Protein AF-A0A7S0THX6-F1 (afdb_monomer)

Organism: NCBI:txid267567

Mean predicted aligned error: 21.68 Å

Solvent-accessible surface area (backbone atoms only — not comparable to full-atom values): 19221 Å² total; per-residue (Å²): 138,88,92,79,88,89,87,82,87,90,81,83,81,72,80,84,66,78,59,69,68,58,54,53,54,48,43,72,76,39,62,69,57,58,69,49,54,50,99,58,39,38,27,53,64,49,47,36,58,75,67,66,50,59,68,66,61,53,48,55,52,40,71,76,41,31,44,58,46,72,49,49,27,77,83,70,43,26,44,68,56,47,48,48,52,66,61,64,71,47,95,52,89,47,64,66,58,51,52,49,49,54,52,50,53,51,51,50,50,56,30,58,68,34,68,68,26,54,52,50,52,50,50,52,52,48,51,53,51,48,56,51,51,51,54,50,50,54,50,51,53,53,51,50,51,54,48,48,61,48,49,52,54,50,49,56,50,49,53,54,50,51,52,51,50,52,52,51,50,49,63,58,62,73,72,71,87,74,88,84,80,89,83,86,88,83,93,73,88,75,87,76,91,82,88,82,83,81,82,78,77,80,78,77,89,74,81,80,74,92,71,78,84,87,69,55,56,87,36,53,42,83,45,76,39,83,91,72,75,42,65,33,38,34,28,73,84,79,67,47,73,40,78,64,88,57,73,74,74,61,80,82,78,83,81,86,81,84,79,84,85,81,91,82,93,80,88,90,81,90,83,83,89,83,90,79,89,80,90,80,84,83,86,86,87,82,89,82,85,84,81,88,131

Nearest PDB structures (foldseek):
  3g6b-assembly1_B  TM=3.783E-01  e=9.822E+00  Thermotoga maritima

InterPro domains:
  IPR001202 WW domain [PS50020] (214-248)
  IPR001202 WW domain [SM00456] (215-248)
  IPR001202 WW domain [cd00201] (218-246)
  IPR036020 WW domain superfamily [SSF51045] (212-246)

Radius of gyration: 39.4 Å; Cα contacts (8 Å, |Δi|>4): 169; chains: 1; bounding box: 88×82×115 Å

Secondary structure (DSSP, 8-state):
---------S------PPPHHHHHHHHHH-GGGGG---TT---HHHHHHHTT--HHHHHHHHHH-GGGGG---TTS--HHHHHHHHHHSS----HHHHHHHHHHHHHHHHHHT-HHHHHHHHHHHHHHHHHHHHHHHHHHHHHHHHHHHHHHHHHHHHHHHHHHHHHHHHHHHTT--S------------------S--PPPPP---PPP--GGGSGGGEEEEEETTTTEEEEEETTT--EESS--GGGTTTS----------------------------------------

Sequence (293 aa):
PDDEKDELDHKENVQRSPPRTLLVALLKAYPQATQCTDDQNLIPLNSAIRGNASLSVVQELLEVDPASVNCKDSRGRNAHLLAKKVFGKRSSDSYASKMKYERLKALLHLAGTHPDAKLKEEQQQYETRLNKLENENLLLRRDNALLRTRCERNEDLLEKLVHKLQEYQQKLGGNSSTGVESNDGGMVEVVEDFSRMDSIPPPPPATLPAIDNDDIAENWKVAFDANKCKDYYFNKKTRVVTWVKPKCLEENEEESVDTEDNGGDKDVGDEEEKTENKVLGGRGAYAKRIERH

pLDDT: mean 71.17, std 21.67, range [30.58, 97.94]

Foldseek 3Di:
DDPDDDPDDPPPPPPPDPDVVVLLVVCVVPVCQQCDADPQRDGVLLVCLQSVHDVVSNLSSLVSPLLQQCRATNVGDGSLNSLCVNLVVDPPPPPVSVVSSVVSNVSNVVSCPDPVNVVVVVVVVVVVVVVVVVVVVVVVVVVVVVVVVVVVVVVVVVVVVVVVVVVVVCVVVVPPDDDDDDDDDDDDDDDDDDPDDDDPDDPDDDDDDDDDDDPFLVQKDWDADPVVRAIWIAGNPVRDIGRDPDPSVVPPPDDPDDDDDDDDDDDDDDDDDDDDDDDDDDDDDDDDDDDDD

Structure (mmCIF, N/CA/C/O backbone):
data_AF-A0A7S0THX6-F1
#
_entry.id   AF-A0A7S0THX6-F1
#
loop_
_atom_site.group_PDB
_atom_site.id
_atom_site.type_symbol
_atom_site.label_atom_id
_atom_site.label_alt_id
_atom_site.label_comp_id
_atom_site.label_asym_id
_atom_site.label_entity_id
_atom_site.label_seq_id
_atom_site.pdbx_PDB_ins_code
_atom_site.Cartn_x
_atom_site.Cartn_y
_atom_site.Cartn_z
_atom_site.occupancy
_atom_site.B_iso_or_equiv
_atom_site.auth_seq_id
_atom_site.auth_comp_id
_atom_site.auth_asym_id
_atom_site.auth_atom_id
_atom_site.pdbx_PDB_model_num
ATOM 1 N N . PRO A 1 1 ? 29.245 -49.872 -40.084 1.00 52.38 1 PRO A N 1
ATOM 2 C CA . PRO A 1 1 ? 27.873 -49.590 -39.614 1.00 52.38 1 PRO A CA 1
ATOM 3 C C . PRO A 1 1 ? 27.965 -48.894 -38.264 1.00 52.38 1 PRO A C 1
ATOM 5 O O . PRO A 1 1 ? 28.695 -49.380 -37.408 1.00 52.38 1 PRO A O 1
ATOM 8 N N . ASP A 1 2 ? 27.259 -47.774 -38.149 1.00 46.78 2 ASP A N 1
ATOM 9 C CA . ASP A 1 2 ? 27.029 -47.014 -36.915 1.00 46.78 2 ASP A CA 1
ATOM 10 C C . ASP A 1 2 ? 28.095 -45.974 -36.538 1.00 46.78 2 ASP A C 1
ATOM 12 O O . ASP A 1 2 ? 28.635 -46.001 -35.443 1.00 46.78 2 ASP A O 1
ATOM 16 N N . ASP A 1 3 ? 28.314 -45.010 -37.438 1.00 50.38 3 ASP A N 1
ATOM 17 C CA . ASP A 1 3 ? 28.805 -43.666 -37.091 1.00 50.38 3 ASP A CA 1
ATOM 18 C C . ASP A 1 3 ? 27.899 -42.625 -37.779 1.00 50.38 3 ASP A C 1
ATOM 20 O O . ASP A 1 3 ? 28.285 -41.920 -38.708 1.00 50.38 3 ASP A O 1
ATOM 24 N N . GLU A 1 4 ? 26.635 -42.580 -37.362 1.00 62.31 4 GLU A N 1
ATOM 25 C CA . GLU A 1 4 ? 25.714 -41.476 -37.635 1.00 62.31 4 GLU A CA 1
ATOM 26 C C . GLU A 1 4 ? 24.919 -41.185 -36.361 1.00 62.31 4 GLU A C 1
ATOM 28 O O . GLU A 1 4 ? 24.351 -42.105 -35.770 1.00 62.31 4 GLU A O 1
ATOM 33 N N . LYS A 1 5 ? 24.809 -39.887 -36.046 1.00 50.94 5 LYS A N 1
ATOM 34 C CA . LYS A 1 5 ? 24.096 -39.230 -34.932 1.00 50.94 5 LYS A CA 1
ATOM 35 C C . LYS A 1 5 ? 24.992 -38.874 -33.754 1.00 50.94 5 LYS A C 1
ATOM 37 O O . LYS A 1 5 ? 25.146 -39.663 -32.841 1.00 50.94 5 LYS A O 1
ATOM 42 N N . ASP A 1 6 ? 25.520 -37.653 -33.796 1.00 50.19 6 ASP A N 1
ATOM 43 C CA . ASP A 1 6 ? 25.489 -36.717 -32.659 1.00 50.19 6 ASP A CA 1
ATOM 44 C C . ASP A 1 6 ? 25.916 -35.314 -33.130 1.00 50.19 6 ASP A C 1
ATOM 46 O O . ASP A 1 6 ? 26.825 -34.680 -32.601 1.00 50.19 6 ASP A O 1
ATOM 50 N N . GLU A 1 7 ? 25.251 -34.814 -34.178 1.00 52.56 7 GLU A N 1
ATOM 51 C CA . GLU A 1 7 ? 25.468 -33.458 -34.698 1.00 52.56 7 GLU A CA 1
ATOM 52 C C . GLU A 1 7 ? 24.145 -32.679 -34.783 1.00 52.56 7 GLU A C 1
ATOM 54 O O . GLU A 1 7 ? 23.807 -32.093 -35.805 1.00 52.56 7 GLU A O 1
ATOM 59 N N . LEU A 1 8 ? 23.358 -32.682 -33.704 1.00 50.81 8 LEU A N 1
ATOM 60 C CA . LEU A 1 8 ? 22.173 -31.832 -33.550 1.00 50.81 8 LEU A CA 1
ATOM 61 C C . LEU A 1 8 ? 22.077 -31.322 -32.100 1.00 50.81 8 LEU A C 1
ATOM 63 O O . LEU A 1 8 ? 22.417 -32.032 -31.163 1.00 50.81 8 LEU A O 1
ATOM 67 N N . ASP A 1 9 ? 21.596 -30.083 -31.960 1.00 46.47 9 ASP A N 1
ATOM 68 C CA . ASP A 1 9 ? 21.153 -29.413 -30.719 1.00 46.47 9 ASP A CA 1
ATOM 69 C C . ASP A 1 9 ? 22.094 -28.453 -29.970 1.00 46.47 9 ASP A C 1
ATOM 71 O O . ASP A 1 9 ? 22.022 -28.295 -28.751 1.00 46.47 9 ASP A O 1
ATOM 75 N N . HIS A 1 10 ? 22.874 -27.644 -30.697 1.00 44.91 10 HIS A N 1
ATOM 76 C CA . HIS A 1 10 ? 23.477 -26.417 -30.132 1.00 44.91 10 HIS A CA 1
ATOM 77 C C . HIS A 1 10 ? 23.003 -25.094 -30.761 1.00 44.91 10 HIS A C 1
ATOM 79 O O . HIS A 1 10 ? 23.652 -24.060 -30.602 1.00 44.91 10 HIS A O 1
ATOM 85 N N . LYS A 1 11 ? 21.842 -25.065 -31.432 1.00 46.72 11 LYS A N 1
ATOM 86 C CA . LYS A 1 11 ? 21.281 -23.818 -31.994 1.00 46.72 11 LYS A CA 1
ATOM 87 C C . LYS A 1 11 ? 19.786 -23.629 -31.732 1.00 46.72 11 LYS A C 1
ATOM 89 O O . LYS A 1 11 ? 19.029 -23.346 -32.647 1.00 46.72 11 LYS A O 1
ATOM 94 N N . GLU A 1 12 ? 19.374 -23.657 -30.470 1.00 44.50 12 GLU A N 1
ATOM 95 C CA . GLU A 1 12 ? 18.098 -23.048 -30.069 1.00 44.50 12 GLU A CA 1
ATOM 96 C C . GLU A 1 12 ? 18.254 -22.212 -28.792 1.00 44.50 12 GLU A C 1
ATOM 98 O O . GLU A 1 12 ? 17.675 -22.459 -27.743 1.00 44.50 12 GLU A O 1
ATOM 103 N N . ASN A 1 13 ? 19.060 -21.156 -28.888 1.00 41.62 13 ASN A N 1
ATOM 104 C CA . ASN A 1 13 ? 18.929 -20.009 -27.991 1.00 41.62 13 ASN A CA 1
ATOM 105 C C . ASN A 1 13 ? 18.540 -18.786 -28.825 1.00 41.62 13 ASN A C 1
ATOM 107 O O . ASN A 1 13 ? 19.236 -17.774 -28.880 1.00 41.62 13 ASN A O 1
ATOM 111 N N . VAL A 1 14 ? 17.439 -18.935 -29.568 1.00 48.34 14 VAL A N 1
ATOM 112 C CA . VAL A 1 14 ? 16.765 -17.818 -30.224 1.00 48.34 14 VAL A CA 1
ATOM 113 C C . VAL A 1 14 ? 16.197 -16.961 -29.106 1.00 48.34 14 VAL A C 1
ATOM 115 O O . VAL A 1 14 ? 15.343 -17.403 -28.344 1.00 48.34 14 VAL A O 1
ATOM 118 N N . GLN A 1 15 ? 16.711 -15.745 -28.984 1.00 51.34 15 GLN A N 1
ATOM 119 C CA . GLN A 1 15 ? 16.248 -14.713 -28.069 1.00 51.34 15 GLN A CA 1
ATOM 120 C C . GLN A 1 15 ? 14.722 -14.526 -28.226 1.00 51.34 15 GLN A C 1
ATOM 122 O O . GLN A 1 15 ? 14.262 -13.784 -29.090 1.00 51.34 15 GLN A O 1
ATOM 127 N N . ARG A 1 16 ? 13.917 -15.230 -27.416 1.00 50.78 16 ARG A N 1
ATOM 128 C CA . ARG A 1 16 ? 12.441 -15.197 -27.436 1.00 50.78 16 ARG A CA 1
ATOM 129 C C . ARG A 1 16 ? 11.909 -13.906 -26.806 1.00 50.78 16 ARG A C 1
ATOM 131 O O . ARG A 1 16 ? 11.155 -13.938 -25.840 1.00 50.78 16 ARG A O 1
ATOM 138 N N . SER A 1 17 ? 12.326 -12.746 -27.306 1.00 55.34 17 SER A N 1
ATOM 139 C CA . SER A 1 17 ? 11.613 -11.508 -27.000 1.00 55.34 17 SER A CA 1
ATOM 140 C C . SER A 1 17 ? 10.363 -11.459 -27.878 1.00 55.34 17 SER A C 1
ATOM 142 O O . SER A 1 17 ? 10.518 -11.525 -29.102 1.00 55.34 17 SER A O 1
ATOM 144 N N . PRO A 1 18 ? 9.146 -11.340 -27.314 1.00 61.12 18 PRO A N 1
ATOM 145 C CA . PRO A 1 18 ? 7.964 -11.115 -28.132 1.00 61.12 18 PRO A CA 1
ATOM 146 C C . PRO A 1 18 ? 8.183 -9.863 -28.994 1.00 61.12 18 PRO A C 1
ATOM 148 O O . PRO A 1 18 ? 8.847 -8.917 -28.547 1.00 61.12 18 PRO A O 1
ATOM 151 N N . PRO A 1 19 ? 7.664 -9.837 -30.233 1.00 74.88 19 PRO A N 1
ATOM 152 C CA . PRO A 1 19 ? 7.809 -8.672 -31.088 1.00 74.88 19 PRO A CA 1
ATOM 153 C C . PRO A 1 19 ? 7.239 -7.450 -30.360 1.00 74.88 19 PRO A C 1
ATOM 155 O O . PRO A 1 19 ? 6.157 -7.515 -29.778 1.00 74.88 19 PRO A O 1
ATOM 158 N N . ARG A 1 20 ? 7.976 -6.330 -30.375 1.00 78.94 20 ARG A N 1
ATOM 159 C CA . ARG A 1 20 ? 7.605 -5.090 -29.661 1.00 78.94 20 ARG A CA 1
ATOM 160 C C . ARG A 1 20 ? 6.160 -4.667 -29.947 1.00 78.94 20 ARG A C 1
ATOM 162 O O . ARG A 1 20 ? 5.487 -4.154 -29.063 1.00 78.94 20 ARG A O 1
ATOM 169 N N . THR A 1 21 ? 5.683 -4.910 -31.163 1.00 82.69 21 THR A N 1
ATOM 170 C CA . THR A 1 21 ? 4.305 -4.640 -31.589 1.00 82.69 21 THR A CA 1
ATOM 171 C C . THR A 1 21 ? 3.264 -5.382 -30.754 1.00 82.69 21 THR A C 1
ATOM 173 O O . THR A 1 21 ? 2.267 -4.781 -30.366 1.00 82.69 21 THR A O 1
ATOM 176 N N . LEU A 1 22 ? 3.509 -6.652 -30.425 1.00 85.88 22 LEU A N 1
ATOM 177 C CA . LEU A 1 22 ? 2.611 -7.456 -29.599 1.00 85.88 22 LEU A CA 1
ATOM 178 C C . LEU A 1 22 ? 2.593 -6.958 -28.153 1.00 85.88 22 LEU A C 1
ATOM 180 O O . LEU A 1 22 ? 1.523 -6.864 -27.562 1.00 85.88 22 LEU A O 1
ATOM 184 N N . LEU A 1 23 ? 3.752 -6.576 -27.608 1.00 85.56 23 LEU A N 1
ATOM 185 C CA . LEU A 1 23 ? 3.831 -5.996 -26.266 1.00 85.56 23 LEU A CA 1
ATOM 186 C C . LEU A 1 23 ? 3.009 -4.703 -26.167 1.00 85.56 23 LEU A C 1
ATOM 188 O O . LEU A 1 23 ? 2.205 -4.563 -25.253 1.00 85.56 23 LEU A O 1
ATOM 192 N N . VAL A 1 24 ? 3.174 -3.781 -27.120 1.00 86.12 24 VAL A N 1
ATOM 193 C CA . VAL A 1 24 ? 2.430 -2.510 -27.136 1.00 86.12 24 VAL A CA 1
ATOM 194 C C . VAL A 1 24 ? 0.928 -2.750 -27.289 1.00 86.12 24 VAL A C 1
ATOM 196 O O . VAL A 1 24 ? 0.135 -2.113 -26.602 1.00 86.12 24 VAL A O 1
ATOM 199 N N . ALA A 1 25 ? 0.522 -3.678 -28.161 1.00 88.44 25 ALA A N 1
ATOM 200 C CA . ALA A 1 25 ? -0.886 -4.035 -28.320 1.00 88.44 25 ALA A CA 1
ATOM 201 C C . ALA A 1 25 ? -1.476 -4.617 -27.024 1.00 88.44 25 ALA A C 1
ATOM 203 O O . ALA A 1 25 ? -2.571 -4.228 -26.621 1.00 88.44 25 ALA A O 1
ATOM 204 N N . LEU A 1 26 ? -0.729 -5.488 -26.340 1.00 88.62 26 LEU A N 1
ATOM 205 C CA . LEU A 1 26 ? -1.159 -6.101 -25.088 1.00 88.62 26 LEU A CA 1
ATOM 206 C C . LEU A 1 26 ? -1.263 -5.077 -23.954 1.00 88.62 26 LEU A C 1
ATOM 208 O O . LEU A 1 26 ? -2.258 -5.075 -23.240 1.00 88.62 26 LEU A O 1
ATOM 212 N N . LEU A 1 27 ? -0.284 -4.181 -23.814 1.00 88.69 27 LEU A N 1
ATOM 213 C CA . LEU A 1 27 ? -0.295 -3.140 -22.782 1.00 88.69 27 LEU A CA 1
ATOM 214 C C . LEU A 1 27 ? -1.414 -2.114 -22.995 1.00 88.69 27 LEU A C 1
ATOM 216 O O . LEU A 1 27 ? -2.002 -1.644 -22.027 1.00 88.69 27 LEU A O 1
ATOM 220 N N . LYS A 1 28 ? -1.745 -1.797 -24.253 1.00 87.56 28 LYS A N 1
ATOM 221 C CA . LYS A 1 28 ? -2.898 -0.944 -24.579 1.00 87.56 28 LYS A CA 1
ATOM 222 C C . LYS A 1 28 ? -4.228 -1.609 -24.234 1.00 87.56 28 LYS A C 1
ATOM 224 O O . LYS A 1 28 ? -5.134 -0.927 -23.770 1.00 87.56 28 LYS A O 1
ATOM 229 N N . ALA A 1 29 ? -4.350 -2.915 -24.471 1.00 90.44 29 ALA A N 1
ATOM 230 C CA . ALA A 1 29 ? -5.555 -3.668 -24.135 1.00 90.44 29 ALA A CA 1
ATOM 231 C C . ALA A 1 29 ? -5.686 -3.913 -22.620 1.00 90.44 29 ALA A C 1
ATOM 233 O O . ALA A 1 29 ? -6.785 -3.852 -22.079 1.00 90.44 29 ALA A O 1
ATOM 234 N N . TYR A 1 30 ? -4.566 -4.163 -21.936 1.00 89.12 30 TYR A N 1
ATOM 235 C CA . TYR A 1 30 ? -4.505 -4.506 -20.516 1.00 89.12 30 TYR A CA 1
ATOM 236 C C . TYR A 1 30 ? -3.397 -3.718 -19.798 1.00 89.12 30 TYR A C 1
ATOM 238 O O . TYR A 1 30 ? -2.321 -4.261 -19.537 1.00 89.12 30 TYR A O 1
ATOM 246 N N . PRO A 1 31 ? -3.651 -2.457 -19.404 1.00 85.25 31 PRO A N 1
ATOM 247 C CA . PRO A 1 31 ? -2.660 -1.644 -18.699 1.00 85.25 31 PRO A CA 1
ATOM 248 C C . PRO A 1 31 ? -2.341 -2.187 -17.300 1.00 85.25 31 PRO A C 1
ATOM 250 O O . PRO A 1 31 ? -1.207 -2.089 -16.851 1.00 85.25 31 PRO A O 1
ATOM 253 N N . GLN A 1 32 ? -3.300 -2.843 -16.635 1.00 86.19 32 GLN A N 1
ATOM 254 C CA . GLN A 1 32 ? -3.083 -3.460 -15.316 1.00 86.19 32 GLN A CA 1
ATOM 255 C C . GLN A 1 32 ? -2.087 -4.631 -15.354 1.00 86.19 32 GLN A C 1
ATOM 257 O O . GLN A 1 32 ? -1.550 -5.016 -14.317 1.00 86.19 32 GLN A O 1
ATOM 262 N N . ALA A 1 33 ? -1.782 -5.171 -16.542 1.00 87.19 33 ALA A N 1
ATOM 263 C CA . ALA A 1 33 ? -0.809 -6.248 -16.693 1.00 87.19 33 ALA A CA 1
ATOM 264 C C . ALA A 1 33 ? 0.596 -5.849 -16.208 1.00 87.19 33 ALA A C 1
ATOM 266 O O . ALA A 1 33 ? 1.379 -6.718 -15.830 1.00 87.19 33 ALA A O 1
ATOM 267 N N . THR A 1 34 ? 0.922 -4.549 -16.166 1.00 86.19 34 THR A N 1
ATOM 268 C CA . THR A 1 34 ? 2.198 -4.047 -15.624 1.00 86.19 34 THR A CA 1
ATOM 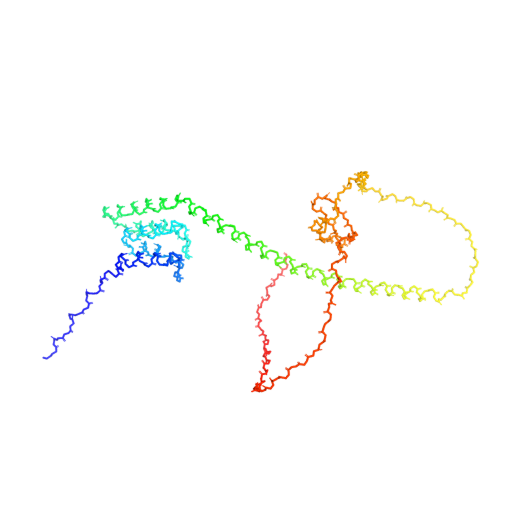269 C C . THR A 1 34 ? 2.337 -4.242 -14.114 1.00 86.19 34 THR A C 1
ATOM 271 O O . THR A 1 34 ? 3.458 -4.214 -13.608 1.00 86.19 34 THR A O 1
ATOM 274 N N . GLN A 1 35 ? 1.232 -4.460 -13.397 1.00 87.06 35 GLN A N 1
ATOM 275 C CA . GLN A 1 35 ? 1.215 -4.686 -11.950 1.00 87.06 35 GLN A CA 1
ATOM 276 C C . GLN A 1 35 ? 1.178 -6.172 -11.588 1.00 87.06 35 GLN A C 1
ATOM 278 O O . GLN A 1 35 ? 1.382 -6.526 -10.429 1.00 87.06 35 GLN A O 1
ATOM 283 N N . CYS A 1 36 ? 0.946 -7.053 -12.564 1.00 87.50 36 CYS A N 1
ATOM 284 C CA . CYS A 1 36 ? 0.915 -8.487 -12.326 1.00 87.50 36 CYS A CA 1
ATOM 285 C C . CYS A 1 36 ? 2.299 -8.987 -11.910 1.00 87.50 36 CYS A C 1
ATOM 287 O O . CYS A 1 36 ? 3.281 -8.833 -12.638 1.00 87.50 36 CYS A O 1
ATOM 289 N N . THR A 1 37 ? 2.370 -9.606 -10.740 1.00 89.94 37 THR A N 1
ATOM 290 C CA . THR A 1 37 ? 3.609 -10.152 -10.198 1.00 89.94 37 THR A CA 1
ATOM 291 C C . THR A 1 37 ? 3.702 -11.660 -10.400 1.00 89.94 37 THR A C 1
ATOM 293 O O . THR A 1 37 ? 2.693 -12.360 -10.332 1.00 89.94 37 THR A O 1
ATOM 296 N N . ASP A 1 38 ? 4.919 -12.164 -10.605 1.00 88.31 38 ASP A N 1
ATOM 297 C CA . ASP A 1 38 ? 5.213 -13.601 -10.550 1.00 88.31 38 ASP A CA 1
ATOM 298 C C . ASP A 1 38 ? 5.303 -14.133 -9.099 1.00 88.31 38 ASP A C 1
ATOM 300 O O . ASP A 1 38 ? 5.084 -13.405 -8.128 1.00 88.31 38 ASP A O 1
ATOM 304 N N . ASP A 1 39 ? 5.660 -15.410 -8.941 1.00 89.88 39 ASP A N 1
ATOM 305 C CA . ASP A 1 39 ? 5.878 -16.092 -7.655 1.00 89.88 39 ASP A CA 1
ATOM 306 C C . ASP A 1 39 ? 6.999 -15.467 -6.802 1.00 89.88 39 ASP A C 1
ATOM 308 O O . ASP A 1 39 ? 7.091 -15.696 -5.596 1.00 89.88 39 ASP A O 1
ATOM 312 N N . GLN A 1 40 ? 7.857 -14.653 -7.416 1.00 85.62 40 GLN A N 1
ATOM 313 C CA . GLN A 1 40 ? 8.937 -13.918 -6.767 1.00 85.62 40 GLN A CA 1
ATOM 314 C C . GLN A 1 40 ? 8.557 -12.459 -6.474 1.00 85.62 40 GLN A C 1
ATOM 316 O O . GLN A 1 40 ? 9.425 -11.670 -6.073 1.00 85.62 40 GLN A O 1
ATOM 321 N N . ASN A 1 41 ? 7.284 -12.096 -6.645 1.00 88.19 41 ASN A N 1
ATOM 322 C CA . ASN A 1 41 ? 6.764 -10.733 -6.600 1.00 88.19 41 ASN A CA 1
ATOM 323 C C . ASN A 1 41 ? 7.446 -9.788 -7.613 1.00 88.19 41 ASN A C 1
ATOM 325 O O . ASN A 1 41 ? 7.614 -8.595 -7.356 1.00 88.19 41 ASN A O 1
ATOM 329 N N . LEU A 1 42 ? 7.908 -10.299 -8.759 1.00 87.38 42 LEU A N 1
ATOM 330 C CA . LEU A 1 42 ? 8.494 -9.488 -9.824 1.00 87.38 42 LEU A CA 1
ATOM 331 C C . LEU A 1 42 ? 7.409 -9.057 -10.806 1.00 87.38 42 LEU A C 1
ATOM 333 O O . LEU A 1 42 ? 6.807 -9.872 -11.499 1.00 87.38 42 LEU A O 1
ATOM 337 N N . ILE A 1 43 ? 7.220 -7.746 -10.903 1.00 91.44 43 ILE A N 1
ATOM 338 C CA . ILE A 1 43 ? 6.460 -7.116 -11.985 1.00 91.44 43 ILE A CA 1
ATOM 339 C C . ILE A 1 43 ? 7.191 -7.249 -13.339 1.00 91.44 43 ILE A C 1
ATOM 341 O O . ILE A 1 43 ? 8.422 -7.419 -13.362 1.00 91.44 43 ILE A O 1
ATOM 345 N N . PRO A 1 44 ? 6.504 -7.075 -14.487 1.00 91.06 44 PRO A N 1
ATOM 346 C CA . PRO A 1 44 ? 7.100 -7.216 -15.816 1.00 91.06 44 PRO A CA 1
ATOM 347 C C . PRO A 1 44 ? 8.306 -6.296 -16.046 1.00 91.06 44 PRO A C 1
ATOM 349 O O . PRO A 1 44 ? 9.271 -6.703 -16.695 1.00 91.06 44 PRO A O 1
ATOM 352 N N . LEU A 1 45 ? 8.311 -5.091 -15.455 1.00 90.94 45 LEU A N 1
ATOM 353 C CA . LEU A 1 45 ? 9.462 -4.178 -15.487 1.00 90.94 45 LEU A CA 1
ATOM 354 C C . LEU A 1 45 ? 10.711 -4.805 -14.846 1.00 90.94 45 LEU A C 1
ATOM 356 O O . LEU A 1 45 ? 11.803 -4.777 -15.420 1.00 90.94 45 LEU A O 1
ATOM 360 N N . ASN A 1 46 ? 10.557 -5.407 -13.665 1.00 90.81 46 ASN A N 1
ATOM 361 C CA . ASN A 1 46 ? 11.653 -6.047 -12.942 1.00 90.81 46 ASN A CA 1
ATOM 362 C C . ASN A 1 46 ? 12.176 -7.272 -13.710 1.00 90.81 46 ASN A C 1
ATOM 36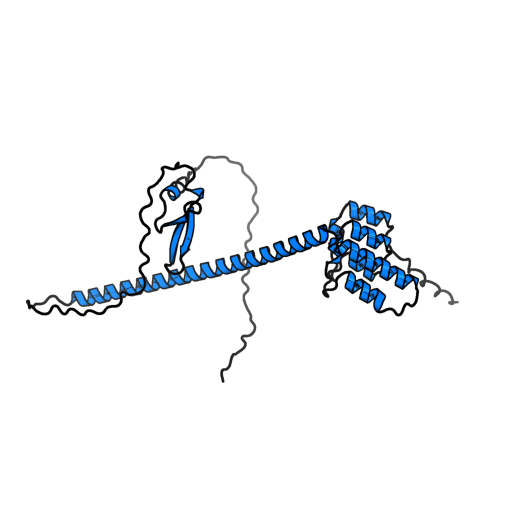4 O O . ASN A 1 46 ? 13.393 -7.478 -13.796 1.00 90.81 46 ASN A O 1
ATOM 368 N N . SER A 1 47 ? 11.276 -8.036 -14.332 1.00 89.69 47 SER A N 1
ATOM 369 C CA . SER A 1 47 ? 11.610 -9.165 -15.208 1.00 89.69 47 SER A CA 1
ATOM 370 C C . SER A 1 47 ? 12.363 -8.723 -16.467 1.00 89.69 47 SER A C 1
ATOM 372 O O . SER A 1 47 ? 13.371 -9.338 -16.820 1.00 89.69 47 SER A O 1
ATOM 374 N N . ALA A 1 48 ? 11.978 -7.603 -17.086 1.00 89.75 48 ALA A N 1
ATOM 375 C CA . ALA A 1 48 ? 12.679 -7.024 -18.232 1.00 89.75 48 ALA A CA 1
ATOM 376 C C . ALA A 1 48 ? 14.120 -6.598 -17.883 1.00 89.75 48 ALA A C 1
ATOM 378 O O . ALA A 1 48 ? 15.055 -6.883 -18.636 1.00 89.75 48 ALA A O 1
ATOM 379 N N . ILE A 1 49 ? 14.330 -5.976 -16.717 1.00 90.00 49 ILE A N 1
ATOM 380 C CA . ILE A 1 49 ? 15.667 -5.580 -16.241 1.00 90.00 49 ILE A CA 1
ATOM 381 C C . ILE A 1 49 ? 16.523 -6.816 -15.931 1.00 90.00 49 ILE A C 1
ATOM 383 O O . ILE A 1 49 ? 17.688 -6.880 -16.330 1.00 90.00 49 ILE A O 1
ATOM 387 N N . ARG A 1 50 ? 15.952 -7.823 -15.257 1.00 87.19 50 ARG A N 1
ATOM 388 C CA . ARG A 1 50 ? 16.640 -9.081 -14.925 1.00 87.19 50 ARG A CA 1
ATOM 389 C C . ARG A 1 50 ? 17.035 -9.869 -16.176 1.00 87.19 50 ARG A C 1
ATOM 391 O O . ARG A 1 50 ? 18.137 -10.409 -16.219 1.00 87.19 50 ARG A O 1
ATOM 398 N N . GLY A 1 51 ? 16.160 -9.899 -17.180 1.00 86.56 51 GLY A N 1
ATOM 399 C CA . GLY A 1 51 ? 16.375 -10.555 -18.471 1.00 86.56 51 GLY A CA 1
ATOM 400 C C . GLY A 1 51 ? 17.227 -9.756 -19.461 1.00 86.56 51 GLY A C 1
ATOM 401 O O . GLY A 1 51 ? 17.417 -10.204 -20.587 1.00 86.56 51 GLY A O 1
ATOM 402 N N . ASN A 1 52 ? 17.748 -8.584 -19.072 1.00 84.94 52 ASN A N 1
ATOM 403 C CA . ASN A 1 52 ? 18.507 -7.685 -19.948 1.00 84.94 52 ASN A CA 1
ATOM 404 C C . ASN A 1 52 ? 17.760 -7.338 -21.255 1.00 84.94 52 ASN A C 1
ATOM 406 O O . ASN A 1 52 ? 18.373 -7.240 -22.324 1.00 84.94 52 ASN A O 1
ATOM 410 N N . ALA A 1 53 ? 16.445 -7.124 -21.165 1.00 87.44 53 ALA A N 1
ATOM 411 C CA . ALA A 1 53 ? 15.593 -6.758 -22.292 1.00 87.44 53 ALA A CA 1
ATOM 412 C C . ALA A 1 53 ? 16.080 -5.481 -23.006 1.00 87.44 53 ALA A C 1
ATOM 414 O O . ALA A 1 53 ? 16.955 -4.743 -22.525 1.00 87.44 53 ALA A O 1
ATOM 415 N N . SER A 1 54 ? 15.543 -5.219 -24.197 1.00 88.44 54 SER A N 1
ATOM 416 C CA . SER A 1 54 ? 15.866 -3.996 -24.932 1.00 88.44 54 SER A CA 1
ATOM 417 C C . SER A 1 54 ? 15.370 -2.763 -24.172 1.00 88.44 54 SER A C 1
ATOM 419 O O . SER A 1 54 ? 14.351 -2.796 -23.483 1.00 88.44 54 SER A O 1
ATOM 421 N N . LEU A 1 55 ? 16.102 -1.654 -24.297 1.00 88.12 55 LEU A N 1
ATOM 422 C CA . LEU A 1 55 ? 15.738 -0.408 -23.621 1.00 88.12 55 LEU A CA 1
ATOM 423 C C . LEU A 1 55 ? 14.365 0.102 -24.076 1.00 88.12 55 LEU A C 1
ATOM 425 O O . LEU A 1 55 ? 13.622 0.643 -23.269 1.00 88.12 55 LEU A O 1
ATOM 429 N N . SER A 1 56 ? 14.017 -0.129 -25.344 1.00 88.31 56 SER A N 1
ATOM 430 C CA . SER A 1 56 ? 12.704 0.201 -25.892 1.00 88.31 56 SER A CA 1
ATOM 431 C C . SER A 1 56 ? 11.583 -0.523 -25.153 1.00 88.31 56 SER A C 1
ATOM 433 O O . SER A 1 56 ? 10.613 0.116 -24.791 1.00 88.31 56 SER A O 1
ATOM 435 N N . VAL A 1 57 ? 11.724 -1.820 -24.854 1.00 88.44 57 VAL A N 1
ATOM 436 C CA . VAL A 1 57 ? 10.715 -2.569 -24.077 1.00 88.44 57 VAL A CA 1
ATOM 437 C C . VAL A 1 57 ? 10.549 -1.986 -22.673 1.00 88.44 57 VAL A C 1
ATOM 439 O O . VAL A 1 57 ? 9.430 -1.844 -22.194 1.00 88.44 57 VAL A O 1
ATOM 442 N N . VAL A 1 58 ? 11.654 -1.610 -22.026 1.00 89.81 58 VAL A N 1
ATOM 443 C CA . VAL A 1 58 ? 11.612 -0.967 -20.704 1.00 89.81 58 VAL A CA 1
ATOM 444 C C . VAL A 1 58 ? 10.941 0.407 -20.774 1.00 89.81 58 VAL A C 1
ATOM 446 O O . VAL A 1 58 ? 10.166 0.744 -19.889 1.00 89.81 58 VAL A O 1
ATOM 449 N N . GLN A 1 59 ? 11.209 1.182 -21.825 1.00 90.00 59 GLN A N 1
ATOM 450 C CA . GLN A 1 59 ? 10.590 2.487 -22.037 1.00 90.00 59 GLN A CA 1
ATOM 451 C C . GLN A 1 59 ? 9.069 2.374 -22.214 1.00 90.00 59 GLN A C 1
ATOM 453 O O . GLN A 1 59 ? 8.354 3.112 -21.552 1.00 90.00 59 GLN A O 1
ATOM 458 N N . GLU A 1 60 ? 8.583 1.419 -23.015 1.00 89.62 60 GLU A N 1
ATOM 459 C CA . GLU A 1 60 ? 7.137 1.173 -23.183 1.00 89.62 60 GLU A CA 1
ATOM 460 C C . GLU A 1 60 ? 6.459 0.804 -21.856 1.00 89.62 60 GLU A C 1
ATOM 462 O O . GLU A 1 60 ? 5.378 1.290 -21.543 1.00 89.62 60 GLU A O 1
ATOM 467 N N . LEU A 1 61 ? 7.103 -0.042 -21.044 1.00 89.44 61 LEU A N 1
ATOM 468 C CA . LEU A 1 61 ? 6.563 -0.430 -19.737 1.00 89.44 61 LEU A CA 1
ATOM 469 C C . LEU A 1 61 ? 6.476 0.762 -18.772 1.00 89.44 61 LEU A C 1
ATOM 471 O O . LEU A 1 61 ? 5.515 0.864 -18.014 1.00 89.44 61 LEU A O 1
ATOM 475 N N . LEU A 1 62 ? 7.463 1.661 -18.809 1.00 88.88 62 LEU A N 1
ATOM 476 C CA . LEU A 1 62 ? 7.489 2.870 -17.981 1.00 88.88 62 LEU A CA 1
ATOM 477 C C . LEU A 1 62 ? 6.525 3.956 -18.468 1.00 88.88 62 LEU A C 1
ATOM 479 O O . LEU A 1 62 ? 6.055 4.740 -17.651 1.00 88.88 62 LEU A O 1
ATOM 483 N N . GLU A 1 63 ? 6.244 4.012 -19.769 1.00 87.25 63 GLU A N 1
ATOM 484 C CA . GLU A 1 63 ? 5.264 4.937 -20.347 1.00 87.25 63 GLU A CA 1
ATOM 485 C C . GLU A 1 63 ? 3.837 4.588 -19.908 1.00 87.25 63 GLU A C 1
ATOM 487 O O . GLU A 1 63 ? 3.039 5.480 -19.642 1.00 87.25 63 GLU A O 1
ATOM 492 N N . VAL A 1 64 ? 3.533 3.294 -19.772 1.00 88.38 64 VAL A N 1
ATOM 493 C CA . VAL A 1 64 ? 2.215 2.824 -19.321 1.00 88.38 64 VAL A CA 1
ATOM 494 C C . VAL A 1 64 ? 2.051 2.942 -17.806 1.00 88.38 64 VAL A C 1
ATOM 496 O O . VAL A 1 64 ? 0.981 3.327 -17.339 1.00 88.38 64 VAL A O 1
ATOM 499 N N . ASP A 1 65 ? 3.087 2.620 -17.023 1.00 86.88 65 ASP A N 1
ATOM 500 C CA . ASP A 1 65 ? 3.030 2.743 -15.564 1.00 86.88 65 ASP A CA 1
ATOM 501 C C . ASP A 1 65 ? 4.356 3.242 -14.962 1.00 86.88 65 ASP A C 1
ATOM 503 O O . ASP A 1 65 ? 5.223 2.435 -14.603 1.00 86.88 65 ASP A O 1
ATOM 507 N N . PRO A 1 66 ? 4.529 4.563 -14.783 1.00 87.12 66 PRO A N 1
ATOM 508 C CA . PRO A 1 66 ? 5.755 5.128 -14.218 1.00 87.12 66 PRO A CA 1
ATOM 509 C C . PRO A 1 66 ? 5.939 4.792 -12.730 1.00 87.12 66 PRO A C 1
ATOM 511 O O . PRO A 1 66 ? 7.067 4.750 -12.238 1.00 87.12 66 PRO A O 1
ATOM 514 N N . ALA A 1 67 ? 4.855 4.494 -12.007 1.00 84.50 67 ALA A N 1
ATOM 515 C CA . ALA A 1 67 ? 4.915 4.147 -10.586 1.00 84.50 67 ALA A CA 1
ATOM 516 C C . ALA A 1 67 ? 5.539 2.767 -10.333 1.00 84.50 67 ALA A C 1
ATOM 518 O O . ALA A 1 67 ? 6.075 2.514 -9.251 1.00 84.50 67 ALA A O 1
ATOM 519 N N . SER A 1 68 ? 5.544 1.903 -11.352 1.00 86.38 68 SER A N 1
ATOM 520 C CA . SER A 1 68 ? 6.115 0.555 -11.297 1.00 86.38 68 SER A CA 1
ATOM 521 C C . SER A 1 68 ? 7.601 0.532 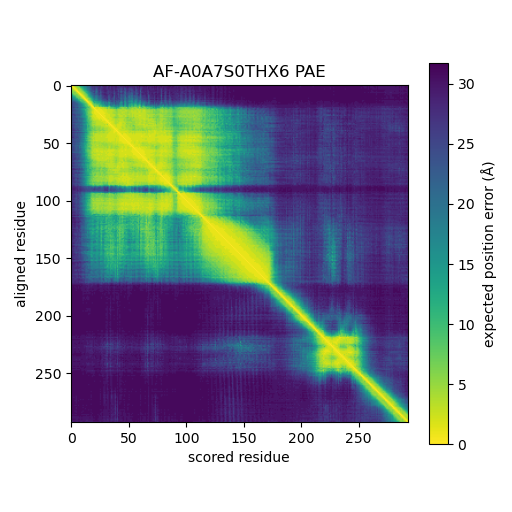-10.892 1.00 86.38 68 SER A C 1
ATOM 523 O O . SER A 1 68 ? 8.092 -0.463 -10.359 1.00 86.38 68 SER A O 1
ATOM 525 N N . VAL A 1 69 ? 8.320 1.654 -11.040 1.00 87.50 69 VAL A N 1
ATOM 526 C CA . VAL A 1 69 ? 9.711 1.835 -10.580 1.00 87.50 69 VAL A CA 1
ATOM 527 C C . VAL A 1 69 ? 9.872 1.608 -9.072 1.00 87.50 69 VAL A C 1
ATOM 529 O O . VAL A 1 69 ? 10.916 1.109 -8.627 1.00 87.50 69 VAL A O 1
ATOM 532 N N . ASN A 1 70 ? 8.850 1.959 -8.287 1.00 84.69 70 ASN A N 1
ATOM 533 C CA . ASN A 1 70 ? 8.870 1.880 -6.826 1.00 84.69 70 ASN A CA 1
ATOM 534 C C . ASN A 1 70 ? 8.404 0.526 -6.282 1.00 84.69 70 ASN A C 1
ATOM 536 O O . ASN A 1 70 ? 8.597 0.249 -5.095 1.00 84.69 70 ASN A O 1
ATOM 540 N N . CYS A 1 71 ? 7.852 -0.335 -7.138 1.00 85.94 71 CYS A N 1
ATOM 541 C CA . CYS A 1 71 ? 7.419 -1.666 -6.749 1.00 85.94 71 CYS A CA 1
ATOM 542 C C . CYS A 1 71 ? 8.614 -2.525 -6.317 1.00 85.94 71 CYS A C 1
ATOM 544 O O . CYS A 1 71 ? 9.629 -2.651 -7.016 1.00 85.94 71 CYS A O 1
ATOM 546 N N . LYS A 1 72 ? 8.471 -3.131 -5.139 1.00 87.38 72 LYS A N 1
ATOM 547 C CA . LYS A 1 72 ? 9.474 -3.991 -4.511 1.00 87.38 72 LYS A CA 1
ATOM 548 C C . LYS A 1 72 ? 9.221 -5.443 -4.877 1.00 87.38 72 LYS A C 1
ATOM 550 O O . LYS A 1 72 ? 8.088 -5.903 -4.812 1.00 87.38 72 LYS A O 1
ATOM 555 N N . ASP A 1 73 ? 10.291 -6.163 -5.200 1.00 88.75 73 ASP A N 1
ATOM 556 C CA . ASP A 1 73 ? 10.240 -7.623 -5.281 1.00 88.75 73 ASP A CA 1
ATOM 557 C C . ASP A 1 73 ? 10.125 -8.278 -3.889 1.00 88.75 73 ASP A C 1
ATOM 559 O O . ASP A 1 73 ? 10.203 -7.606 -2.856 1.00 88.75 73 ASP A O 1
ATOM 563 N N . SER A 1 74 ? 10.015 -9.611 -3.837 1.00 87.56 74 SER A N 1
ATOM 564 C CA . SER A 1 74 ? 9.981 -10.396 -2.584 1.00 87.56 74 SER A CA 1
ATOM 565 C C . SER A 1 74 ? 11.204 -10.189 -1.681 1.00 87.56 74 SER A C 1
ATOM 567 O O . SER A 1 74 ? 11.183 -10.513 -0.496 1.00 87.56 74 SER A O 1
ATOM 569 N N . ARG A 1 75 ? 12.287 -9.625 -2.227 1.00 85.19 75 ARG A N 1
ATOM 570 C CA . ARG A 1 75 ? 13.550 -9.334 -1.539 1.00 85.19 75 ARG A CA 1
ATOM 571 C C . ARG A 1 75 ? 13.682 -7.844 -1.206 1.00 85.19 75 ARG A C 1
ATOM 573 O O . ARG A 1 75 ? 14.771 -7.413 -0.825 1.00 85.19 75 ARG A O 1
ATOM 580 N N . GLY A 1 76 ? 12.619 -7.055 -1.380 1.00 86.00 76 GLY A N 1
ATOM 581 C CA . GLY A 1 76 ? 12.579 -5.622 -1.092 1.00 86.00 76 GLY A CA 1
ATOM 582 C C . GLY A 1 76 ? 13.362 -4.748 -2.077 1.00 86.00 76 GLY A C 1
ATOM 583 O O . GLY A 1 76 ? 13.726 -3.623 -1.736 1.00 86.00 76 GLY A O 1
ATOM 584 N N . ARG A 1 77 ? 13.686 -5.247 -3.274 1.00 86.94 77 ARG A N 1
ATOM 585 C CA . ARG A 1 77 ? 14.487 -4.530 -4.275 1.00 86.94 77 ARG A CA 1
ATOM 586 C C . ARG A 1 77 ? 13.585 -3.829 -5.283 1.00 86.94 77 ARG A C 1
ATOM 588 O O . ARG A 1 77 ? 12.809 -4.482 -5.974 1.00 86.94 77 ARG A O 1
ATOM 595 N N . ASN A 1 78 ? 13.783 -2.523 -5.425 1.00 88.38 78 ASN A N 1
ATOM 596 C CA . ASN A 1 78 ? 13.174 -1.722 -6.488 1.00 88.38 78 ASN A CA 1
ATOM 597 C C . ASN A 1 78 ? 13.937 -1.887 -7.813 1.00 88.38 78 ASN A C 1
ATOM 599 O O . ASN A 1 78 ? 15.090 -2.346 -7.829 1.00 88.38 78 ASN A O 1
ATOM 603 N N . ALA A 1 79 ? 13.347 -1.400 -8.908 1.00 89.56 79 ALA A N 1
ATOM 604 C CA . ALA A 1 79 ? 13.944 -1.407 -10.246 1.00 89.56 79 ALA A CA 1
ATOM 605 C C . ALA A 1 79 ? 15.374 -0.824 -10.268 1.00 89.56 79 ALA A C 1
ATOM 607 O O . ALA A 1 79 ? 16.277 -1.400 -10.878 1.00 89.56 79 ALA A O 1
ATOM 608 N N . HIS A 1 80 ? 15.629 0.254 -9.512 1.00 89.31 80 HIS A N 1
ATOM 609 C CA . HIS A 1 80 ? 16.964 0.851 -9.362 1.00 89.31 80 HIS A CA 1
ATOM 610 C C . HIS A 1 80 ? 17.999 -0.106 -8.750 1.00 89.31 80 HIS A C 1
ATOM 612 O O . HIS A 1 80 ? 19.127 -0.220 -9.239 1.00 89.31 80 HIS A O 1
ATOM 618 N N . LEU A 1 81 ? 17.628 -0.807 -7.674 1.00 88.81 81 LEU A N 1
ATOM 619 C CA . LEU A 1 81 ? 18.515 -1.741 -6.976 1.00 88.81 81 LEU A CA 1
ATOM 620 C C . LEU A 1 81 ? 18.760 -3.000 -7.812 1.00 88.81 81 LEU A C 1
ATOM 622 O O . LEU A 1 81 ? 19.872 -3.535 -7.821 1.00 88.81 81 LEU A O 1
ATOM 626 N N . LEU A 1 82 ? 17.743 -3.454 -8.547 1.00 88.94 82 LEU A N 1
ATOM 627 C CA . LEU A 1 82 ? 17.864 -4.549 -9.505 1.00 88.94 82 LEU A CA 1
ATOM 628 C C . LEU A 1 82 ? 18.814 -4.189 -10.646 1.00 88.94 82 LEU A C 1
ATOM 630 O O . LEU A 1 82 ? 19.753 -4.947 -10.892 1.00 88.94 82 LEU A O 1
ATOM 634 N N . ALA A 1 83 ? 18.646 -3.019 -11.267 1.00 88.88 83 ALA A N 1
ATOM 635 C CA . ALA A 1 83 ? 19.539 -2.536 -12.316 1.00 88.88 83 ALA A CA 1
ATOM 636 C C . ALA A 1 83 ? 20.988 -2.451 -11.811 1.00 88.88 83 ALA A C 1
ATOM 638 O O . ALA A 1 83 ? 21.892 -3.024 -12.419 1.00 88.88 83 ALA A O 1
ATOM 639 N N . LYS A 1 84 ? 21.221 -1.845 -10.638 1.00 88.75 84 LYS A N 1
ATOM 640 C CA . LYS A 1 84 ? 22.563 -1.777 -10.037 1.00 88.75 84 LYS A CA 1
ATOM 641 C C . LYS A 1 84 ? 23.164 -3.163 -9.799 1.00 88.75 84 LYS A C 1
ATOM 643 O O . LYS A 1 84 ? 24.356 -3.353 -9.999 1.00 88.75 84 LYS A O 1
ATOM 648 N N . LYS A 1 85 ? 22.370 -4.154 -9.389 1.00 87.06 85 LYS A N 1
ATOM 649 C CA . LYS A 1 85 ? 22.866 -5.518 -9.155 1.00 87.06 85 LYS A CA 1
ATOM 650 C C . LYS A 1 85 ? 23.191 -6.257 -10.454 1.00 87.06 85 LYS A C 1
ATOM 652 O O . LYS A 1 85 ? 24.205 -6.947 -10.501 1.00 87.06 85 LYS A O 1
ATOM 657 N N . VAL A 1 86 ? 22.339 -6.141 -11.473 1.00 84.69 86 VAL A N 1
ATOM 658 C CA . VAL A 1 86 ? 22.501 -6.831 -12.766 1.00 84.69 86 VAL A CA 1
ATOM 659 C C . VAL A 1 86 ? 23.686 -6.258 -13.541 1.00 84.69 86 VAL A C 1
ATOM 661 O O . VAL A 1 86 ? 24.519 -7.016 -14.035 1.00 84.69 86 VAL A O 1
ATOM 664 N N . PHE A 1 87 ? 23.794 -4.931 -13.596 1.00 80.69 87 PHE A N 1
ATOM 665 C CA . PHE A 1 87 ? 24.829 -4.237 -14.362 1.00 80.69 87 PHE A CA 1
ATOM 666 C C . PHE A 1 87 ? 26.088 -3.919 -13.542 1.00 80.69 87 PHE A C 1
ATOM 668 O O . PHE A 1 87 ? 27.151 -3.755 -14.122 1.00 80.69 87 PHE A O 1
ATOM 675 N N . GLY A 1 88 ? 26.006 -3.882 -12.206 1.00 72.31 88 GLY A N 1
ATOM 676 C CA . GLY A 1 88 ? 27.147 -3.587 -11.328 1.00 72.31 88 GLY A CA 1
ATOM 677 C C . GLY A 1 88 ? 27.951 -4.805 -10.866 1.00 72.31 88 GLY A C 1
ATOM 678 O O . GLY A 1 88 ? 29.076 -4.635 -10.411 1.00 72.31 88 GLY A O 1
ATOM 679 N N . LYS A 1 89 ? 27.416 -6.034 -10.972 1.00 64.00 89 LYS A N 1
ATOM 680 C CA . LYS A 1 89 ? 28.172 -7.269 -10.660 1.00 64.00 89 LYS A CA 1
ATOM 681 C C . LYS A 1 89 ? 28.956 -7.837 -11.840 1.00 64.00 89 LYS A C 1
ATOM 683 O O . LYS A 1 89 ? 29.779 -8.726 -11.644 1.00 64.00 89 LYS A O 1
ATOM 688 N N . ARG A 1 90 ? 28.708 -7.357 -13.057 1.00 55.28 90 ARG A N 1
ATOM 689 C CA . ARG A 1 90 ? 29.483 -7.753 -14.228 1.00 55.28 90 ARG A CA 1
ATOM 690 C C . ARG A 1 90 ? 30.575 -6.720 -14.440 1.00 55.28 90 ARG A C 1
ATOM 692 O O . ARG A 1 90 ? 30.289 -5.607 -14.862 1.00 55.28 90 ARG A O 1
ATOM 699 N N . SER A 1 91 ? 31.809 -7.132 -14.170 1.00 53.19 91 SER A N 1
ATOM 700 C CA . SER A 1 91 ? 32.993 -6.632 -14.868 1.00 53.19 91 SER A CA 1
ATOM 701 C C . SER A 1 91 ? 32.742 -6.776 -16.375 1.00 53.19 91 SER A C 1
ATOM 703 O O . SER A 1 91 ? 32.994 -7.810 -16.982 1.00 53.19 91 SER A O 1
ATOM 705 N N . SER A 1 92 ? 32.040 -5.806 -16.946 1.00 55.44 92 SER A N 1
ATOM 706 C CA . SER A 1 92 ? 31.726 -5.711 -18.360 1.00 55.44 92 SER A CA 1
ATOM 707 C C . SER A 1 92 ? 32.230 -4.346 -18.771 1.00 55.44 92 SER A C 1
ATOM 709 O O . SER A 1 92 ? 31.445 -3.413 -18.932 1.00 55.44 92 SER A O 1
ATOM 711 N N . ASP A 1 93 ? 33.540 -4.263 -18.980 1.00 61.97 93 ASP A N 1
ATOM 712 C CA . ASP A 1 93 ? 34.237 -3.102 -19.544 1.00 61.97 93 ASP A CA 1
ATOM 713 C C . ASP A 1 93 ? 33.782 -2.759 -20.976 1.00 61.97 93 ASP A C 1
ATOM 715 O O . ASP A 1 93 ? 34.300 -1.844 -21.613 1.00 61.97 93 ASP A O 1
ATOM 719 N N . SER A 1 94 ? 32.761 -3.447 -21.497 1.00 79.56 94 SER A N 1
ATOM 720 C CA . SER A 1 94 ? 32.056 -3.011 -22.691 1.00 79.56 94 SER A CA 1
ATOM 721 C C . SER A 1 94 ? 31.352 -1.678 -22.431 1.00 79.56 94 SER A C 1
ATOM 723 O O . SER A 1 94 ? 30.344 -1.596 -21.719 1.00 79.56 94 SER A O 1
ATOM 725 N N . TYR A 1 95 ? 31.865 -0.632 -23.079 1.00 80.94 95 TYR A N 1
ATOM 726 C CA . TYR A 1 95 ? 31.286 0.710 -23.123 1.00 80.94 95 TYR A CA 1
ATOM 727 C C . TYR A 1 95 ? 29.776 0.687 -23.424 1.00 80.94 95 TYR A C 1
ATOM 729 O O . TYR A 1 95 ? 29.012 1.446 -22.829 1.00 80.94 95 TYR A O 1
ATOM 737 N N . ALA A 1 96 ? 29.316 -0.250 -24.262 1.00 80.94 96 ALA A N 1
ATOM 738 C CA . ALA A 1 96 ? 27.903 -0.429 -24.586 1.00 80.94 96 ALA A CA 1
ATOM 739 C C . ALA A 1 96 ? 27.044 -0.826 -23.369 1.00 80.94 96 ALA A C 1
ATOM 741 O O . ALA A 1 96 ? 25.963 -0.270 -23.175 1.00 80.94 96 ALA A O 1
ATOM 742 N N . SER A 1 97 ? 27.522 -1.736 -22.513 1.00 81.31 97 SER A N 1
ATOM 743 C CA . SER A 1 97 ? 26.824 -2.128 -21.278 1.00 81.31 97 SER A CA 1
ATOM 744 C C . SER A 1 97 ? 26.759 -0.978 -20.277 1.00 81.31 97 SER A C 1
ATOM 746 O O . SER A 1 97 ? 25.715 -0.757 -19.662 1.00 81.31 97 SER A O 1
ATOM 748 N N . LYS A 1 98 ? 27.849 -0.208 -20.153 1.00 84.81 98 LYS A N 1
ATOM 749 C CA . LYS A 1 98 ? 27.902 0.983 -19.296 1.00 84.81 98 LYS A CA 1
ATOM 750 C C . LYS A 1 98 ? 26.918 2.051 -19.773 1.00 84.81 98 LYS A C 1
ATOM 752 O O . LYS A 1 98 ? 26.111 2.529 -18.983 1.00 84.81 98 LYS A O 1
ATOM 757 N N . MET A 1 99 ? 26.910 2.355 -21.071 1.00 85.56 99 MET A N 1
ATOM 758 C CA . MET A 1 99 ? 25.965 3.304 -21.669 1.00 85.56 99 MET A CA 1
ATOM 759 C C . MET A 1 99 ? 24.513 2.833 -21.550 1.00 85.56 99 MET A C 1
ATOM 761 O O . MET A 1 99 ? 23.630 3.637 -21.255 1.00 85.56 99 MET A O 1
ATOM 765 N N . LYS A 1 100 ? 24.250 1.530 -21.721 1.00 86.12 100 LYS A N 1
ATOM 766 C CA . LYS A 1 100 ? 22.912 0.956 -21.514 1.00 86.12 100 LYS A CA 1
ATOM 767 C C . LYS A 1 100 ? 22.453 1.132 -20.067 1.00 86.12 100 LYS A C 1
ATOM 769 O O . LYS A 1 100 ? 21.311 1.525 -19.851 1.00 86.12 100 LYS A O 1
ATOM 774 N N . TYR A 1 101 ? 23.327 0.872 -19.094 1.00 89.12 101 TYR A N 1
ATOM 775 C CA . TYR A 1 101 ? 23.018 1.064 -17.679 1.00 89.12 101 TYR A CA 1
ATOM 776 C C . TYR A 1 101 ? 22.773 2.534 -17.330 1.00 89.12 101 TYR A C 1
ATOM 778 O O . TYR A 1 101 ? 21.776 2.825 -16.677 1.00 89.12 101 TYR A O 1
ATOM 786 N N . GLU A 1 102 ? 23.615 3.461 -17.794 1.00 89.31 102 GLU A N 1
ATOM 787 C CA . GLU A 1 102 ? 23.406 4.894 -17.542 1.00 89.31 102 GLU A CA 1
ATOM 788 C C . GLU A 1 102 ? 22.095 5.388 -18.156 1.00 89.31 102 GLU A C 1
ATOM 790 O O . GLU A 1 102 ? 21.320 6.088 -17.503 1.00 89.31 102 GLU A O 1
ATOM 795 N N . ARG A 1 103 ? 21.776 4.948 -19.378 1.00 90.44 103 ARG A N 1
ATOM 796 C CA . ARG A 1 103 ? 20.509 5.301 -20.022 1.00 90.44 103 ARG A CA 1
ATOM 797 C C . ARG A 1 103 ? 19.305 4.693 -19.298 1.00 90.44 103 ARG A C 1
ATOM 799 O O . ARG A 1 103 ? 18.310 5.381 -19.103 1.00 90.44 103 ARG A O 1
ATOM 806 N N . LEU A 1 104 ? 19.401 3.441 -18.846 1.00 90.69 104 LEU A N 1
ATOM 807 C CA . LEU A 1 104 ? 18.375 2.800 -18.017 1.00 90.69 104 LEU A CA 1
ATOM 808 C C . LEU A 1 104 ? 18.188 3.540 -16.685 1.00 90.69 104 LEU A C 1
ATOM 810 O O . LEU A 1 104 ? 17.063 3.795 -16.269 1.00 90.69 104 LEU A O 1
ATOM 814 N N . LYS A 1 105 ? 19.282 3.917 -16.025 1.00 89.69 105 LYS A N 1
ATOM 815 C CA . LYS A 1 105 ? 19.266 4.663 -14.765 1.00 89.69 105 LYS A CA 1
ATOM 816 C C . LYS A 1 105 ? 18.591 6.026 -14.930 1.00 89.69 105 LYS A C 1
ATOM 818 O O . LYS A 1 105 ? 17.796 6.397 -14.071 1.00 89.69 105 LYS A O 1
ATOM 823 N N . ALA A 1 106 ? 18.866 6.729 -16.030 1.00 90.31 106 ALA A N 1
ATOM 824 C CA . ALA A 1 106 ? 18.206 7.987 -16.366 1.00 90.31 106 ALA A CA 1
ATOM 825 C C . ALA A 1 106 ? 16.694 7.806 -16.588 1.00 90.31 106 ALA A C 1
ATOM 827 O O . ALA A 1 106 ? 15.910 8.569 -16.029 1.00 90.31 106 ALA A O 1
ATOM 828 N N . LEU A 1 107 ? 16.276 6.766 -17.323 1.00 89.88 107 LEU A N 1
ATOM 829 C CA . LEU A 1 107 ? 14.852 6.463 -17.533 1.00 89.88 107 LEU A CA 1
ATOM 830 C C . LEU A 1 107 ? 14.120 6.159 -16.223 1.00 89.88 107 LEU A C 1
ATOM 832 O O . LEU A 1 107 ? 13.041 6.692 -15.989 1.00 89.88 107 LEU A O 1
ATOM 836 N N . LEU A 1 108 ? 14.714 5.338 -15.354 1.00 88.94 108 LEU A N 1
ATOM 837 C CA . LEU A 1 108 ? 14.114 5.014 -14.059 1.00 88.94 108 LEU A CA 1
ATOM 838 C C . LEU A 1 108 ? 13.995 6.255 -13.166 1.00 88.94 108 LEU A C 1
ATOM 840 O O . LEU A 1 108 ? 13.000 6.409 -12.468 1.00 88.94 108 LEU A O 1
ATOM 844 N N . HIS A 1 109 ? 14.985 7.153 -13.199 1.00 86.06 109 HIS A N 1
ATOM 845 C CA . HIS A 1 109 ? 14.918 8.397 -12.436 1.00 86.06 109 HIS A CA 1
ATOM 846 C C . HIS A 1 109 ? 13.802 9.315 -12.948 1.00 86.06 109 HIS A C 1
ATOM 848 O O . HIS A 1 109 ? 13.017 9.808 -12.145 1.00 86.06 109 HIS A O 1
ATOM 854 N N . LEU A 1 110 ? 13.687 9.479 -14.270 1.00 87.38 110 LEU A N 1
ATOM 855 C CA . LEU A 1 110 ? 12.632 10.278 -14.895 1.00 87.38 110 LEU A CA 1
ATOM 856 C C . LEU A 1 110 ? 11.233 9.745 -14.546 1.00 87.38 110 LEU A C 1
ATOM 858 O O . LEU A 1 110 ? 10.361 10.512 -14.140 1.00 87.38 110 LEU A O 1
ATOM 862 N N . ALA A 1 111 ? 11.039 8.429 -14.636 1.00 83.50 111 ALA A N 1
ATOM 863 C CA . ALA A 1 111 ? 9.778 7.788 -14.275 1.00 83.50 111 ALA A CA 1
ATOM 864 C C . ALA A 1 111 ? 9.464 7.918 -12.771 1.00 83.50 111 ALA A C 1
ATOM 866 O O . ALA A 1 111 ? 8.334 8.226 -12.405 1.00 83.50 111 ALA A O 1
ATOM 867 N N . GLY A 1 112 ? 10.467 7.794 -11.894 1.00 79.00 112 GLY A N 1
ATOM 868 C CA . GLY A 1 112 ? 10.295 8.004 -10.452 1.00 79.00 112 GLY A CA 1
ATOM 869 C C . GLY A 1 112 ? 9.963 9.451 -10.059 1.00 79.00 112 GLY A C 1
ATOM 870 O O . GLY A 1 112 ? 9.370 9.681 -9.008 1.00 79.00 112 GLY A O 1
ATOM 871 N N . THR A 1 113 ? 10.314 10.437 -10.891 1.00 80.19 113 THR A N 1
ATOM 872 C CA . THR A 1 113 ? 9.943 11.848 -10.675 1.00 80.19 113 THR A CA 1
ATOM 873 C C . THR A 1 113 ? 8.540 12.209 -11.169 1.00 80.19 113 THR A C 1
ATOM 875 O O . THR A 1 113 ? 8.105 13.342 -10.956 1.00 80.19 113 THR A O 1
ATOM 878 N N . HIS A 1 114 ? 7.822 11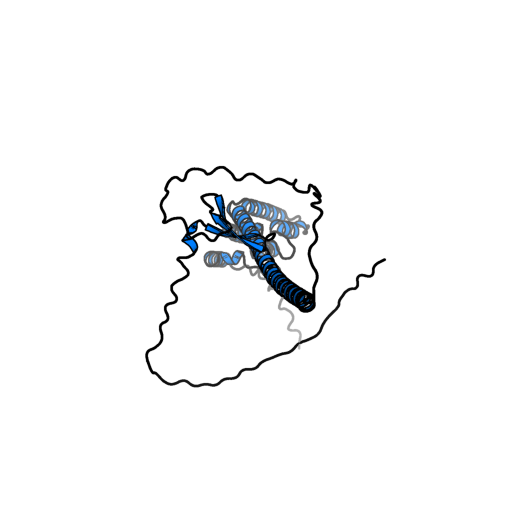.278 -11.804 1.00 75.25 114 HIS A N 1
ATOM 879 C CA . HIS A 1 114 ? 6.493 11.538 -12.350 1.00 75.25 114 HIS A CA 1
ATOM 880 C C . HIS A 1 114 ? 5.473 11.823 -11.226 1.00 75.25 114 HIS A C 1
ATOM 882 O O . HIS A 1 114 ? 5.464 11.102 -10.222 1.00 75.25 114 HIS A O 1
ATOM 888 N N . PRO A 1 115 ? 4.596 12.838 -11.363 1.00 73.31 115 PRO A N 1
ATOM 889 C CA . PRO A 1 115 ? 3.594 13.170 -10.343 1.00 73.31 115 PRO A CA 1
ATOM 890 C C . PRO A 1 115 ? 2.685 11.980 -10.000 1.00 73.31 115 PRO A C 1
ATOM 892 O O . PRO A 1 115 ? 2.416 11.738 -8.825 1.00 73.31 115 PRO A O 1
ATOM 895 N N . ASP A 1 116 ? 2.311 11.174 -10.995 1.00 72.88 116 ASP A N 1
ATOM 896 C CA . ASP A 1 116 ? 1.452 9.997 -10.795 1.00 72.88 116 ASP A CA 1
ATOM 897 C C . ASP A 1 116 ? 2.083 8.925 -9.897 1.00 72.88 116 ASP A C 1
ATOM 899 O O . ASP A 1 116 ? 1.372 8.228 -9.176 1.00 72.88 116 ASP A O 1
ATOM 903 N N . ALA A 1 117 ? 3.416 8.799 -9.900 1.00 69.75 117 ALA A N 1
ATOM 904 C CA . ALA A 1 117 ? 4.110 7.856 -9.027 1.00 69.75 117 ALA A CA 1
ATOM 905 C C . ALA A 1 117 ? 4.002 8.274 -7.555 1.00 69.75 117 ALA A C 1
ATOM 907 O O . ALA A 1 117 ? 3.766 7.427 -6.695 1.00 69.75 117 ALA A O 1
ATOM 908 N N . LYS A 1 118 ? 4.104 9.581 -7.276 1.00 75.88 118 LYS A N 1
ATOM 909 C CA . LYS A 1 118 ? 3.885 10.129 -5.930 1.00 75.88 118 LYS A CA 1
ATOM 910 C C . LYS A 1 118 ? 2.431 9.984 -5.496 1.00 75.88 118 LYS A C 1
ATOM 912 O O . LYS A 1 118 ? 2.185 9.590 -4.364 1.00 75.88 118 LYS A O 1
ATOM 917 N N . LEU A 1 119 ? 1.486 10.255 -6.398 1.00 78.19 119 LEU A N 1
ATOM 918 C CA . LEU A 1 119 ? 0.057 10.147 -6.105 1.00 78.19 119 LEU A CA 1
ATOM 919 C C . LEU A 1 119 ? -0.337 8.706 -5.738 1.00 78.19 119 LEU A C 1
ATOM 921 O O . LEU A 1 119 ? -1.026 8.494 -4.747 1.00 78.19 119 LEU A O 1
ATOM 925 N N . LYS A 1 120 ? 0.145 7.709 -6.495 1.00 77.12 120 LYS A N 1
ATOM 926 C CA . LYS A 1 120 ? -0.089 6.286 -6.196 1.00 77.12 120 LYS A CA 1
ATOM 927 C C . LYS A 1 120 ? 0.565 5.843 -4.889 1.00 77.12 120 LYS A C 1
ATOM 929 O O . LYS A 1 120 ? -0.027 5.066 -4.148 1.00 77.12 120 LYS A O 1
ATOM 934 N N . GLU A 1 121 ? 1.773 6.325 -4.596 1.00 78.12 121 GLU A N 1
ATOM 935 C CA . GLU A 1 121 ? 2.428 6.038 -3.316 1.00 78.12 121 GLU A CA 1
ATOM 936 C C . GLU A 1 121 ? 1.610 6.596 -2.144 1.00 78.12 121 GLU A C 1
ATOM 938 O O . GLU A 1 121 ? 1.396 5.901 -1.153 1.00 78.12 121 GLU A O 1
ATOM 943 N N . GLU A 1 122 ? 1.087 7.815 -2.278 1.00 84.81 122 GLU A N 1
ATOM 944 C CA . GLU A 1 122 ? 0.215 8.423 -1.274 1.00 84.81 122 GLU A CA 1
ATOM 945 C C . GLU A 1 122 ? -1.105 7.651 -1.123 1.00 84.81 122 GLU A C 1
ATOM 947 O O . GLU A 1 122 ? -1.514 7.336 -0.007 1.00 84.81 122 GLU A O 1
ATOM 952 N N . GLN A 1 123 ? -1.736 7.259 -2.234 1.00 84.94 123 GLN A N 1
ATOM 953 C CA . GLN A 1 123 ? -2.937 6.414 -2.232 1.00 84.94 123 GLN A CA 1
ATOM 954 C C . GLN A 1 123 ? -2.701 5.096 -1.488 1.00 84.94 123 GLN A C 1
ATOM 956 O O . GLN A 1 123 ? -3.468 4.746 -0.593 1.00 84.94 123 GLN A O 1
ATOM 961 N N . GLN A 1 124 ? -1.591 4.414 -1.769 1.00 85.50 124 GLN A N 1
ATOM 962 C CA . GLN A 1 124 ? -1.235 3.171 -1.089 1.00 85.50 124 GLN A CA 1
ATOM 963 C C . GLN A 1 124 ? -0.991 3.386 0.417 1.00 85.50 124 GLN A C 1
ATOM 965 O O . GLN A 1 124 ? -1.331 2.539 1.250 1.00 85.50 124 GLN A O 1
ATOM 970 N N . GLN A 1 125 ? -0.432 4.533 0.806 1.00 89.12 125 GLN A N 1
ATOM 971 C CA . GLN A 1 125 ? -0.289 4.903 2.215 1.00 89.12 125 GLN A CA 1
ATOM 972 C C . GLN A 1 125 ? -1.648 5.132 2.893 1.00 89.12 125 GLN A C 1
ATOM 974 O O . GLN A 1 125 ? -1.842 4.694 4.029 1.00 89.12 125 GLN A O 1
ATOM 979 N N . TYR A 1 126 ? -2.609 5.765 2.216 1.00 90.62 126 TYR A N 1
ATOM 980 C CA . TYR A 1 126 ? -3.964 5.921 2.748 1.00 90.62 126 TYR A CA 1
ATOM 981 C C . TYR A 1 126 ? -4.679 4.580 2.895 1.00 90.62 126 TYR A C 1
ATOM 983 O O . TYR A 1 126 ? -5.255 4.329 3.949 1.00 90.62 126 TYR A O 1
ATOM 991 N N . GLU A 1 127 ? -4.590 3.698 1.903 1.00 91.94 127 GLU A N 1
ATOM 992 C CA . GLU A 1 127 ? -5.191 2.360 1.957 1.00 91.94 127 GLU A CA 1
ATOM 993 C C . GLU A 1 127 ? -4.605 1.517 3.092 1.00 91.94 127 GLU A C 1
ATOM 995 O O . GLU A 1 127 ? -5.334 0.916 3.881 1.00 91.94 127 GLU A O 1
ATOM 1000 N N . THR A 1 128 ? -3.278 1.508 3.243 1.00 92.75 128 THR A N 1
ATOM 1001 C CA . THR A 1 128 ? -2.628 0.786 4.350 1.00 92.75 128 THR A CA 1
ATOM 1002 C C . THR A 1 128 ? -3.015 1.359 5.712 1.00 92.75 128 THR A C 1
ATOM 1004 O O . THR A 1 128 ? -3.247 0.601 6.659 1.00 92.75 128 THR A O 1
ATOM 1007 N N . ARG A 1 129 ? -3.137 2.687 5.826 1.00 96.62 129 ARG A N 1
ATOM 1008 C CA . ARG A 1 129 ? -3.629 3.348 7.039 1.00 96.62 129 ARG A CA 1
ATOM 1009 C C . ARG A 1 129 ? -5.092 3.009 7.320 1.00 96.62 129 ARG A C 1
ATOM 1011 O O . ARG A 1 129 ? -5.421 2.758 8.477 1.00 96.62 129 ARG A O 1
ATOM 1018 N N . LEU A 1 130 ? -5.941 2.984 6.296 1.00 95.75 130 LEU A N 1
ATOM 1019 C CA . LEU A 1 130 ? -7.357 2.641 6.405 1.00 95.75 130 LEU A CA 1
ATOM 1020 C C . LEU A 1 130 ? -7.522 1.202 6.902 1.00 95.75 130 LEU A C 1
ATOM 1022 O O . LEU A 1 130 ? -8.126 0.995 7.949 1.00 95.75 130 LEU A O 1
ATOM 1026 N N . ASN A 1 131 ? -6.853 0.243 6.259 1.00 96.00 131 ASN A N 1
ATOM 1027 C CA . ASN A 1 131 ? -6.847 -1.162 6.676 1.00 96.00 131 ASN A CA 1
ATOM 1028 C C . ASN A 1 131 ? -6.377 -1.335 8.129 1.00 96.00 131 ASN A C 1
ATOM 1030 O O . ASN A 1 131 ? -6.898 -2.163 8.877 1.00 96.00 131 ASN A O 1
ATOM 1034 N N . LYS A 1 132 ? -5.379 -0.558 8.567 1.00 97.38 132 LYS A N 1
ATOM 1035 C CA . LYS A 1 132 ? -4.919 -0.591 9.961 1.00 97.38 132 LYS A CA 1
ATOM 1036 C C . LYS A 1 132 ? -6.009 -0.115 10.928 1.00 97.38 132 LYS A C 1
ATOM 1038 O O . LYS A 1 132 ? -6.233 -0.770 11.943 1.00 97.38 132 LYS A O 1
ATOM 1043 N N . LEU A 1 133 ? -6.675 0.995 10.610 1.00 96.88 133 LEU A N 1
ATOM 1044 C CA . LEU A 1 133 ? -7.749 1.554 11.434 1.00 96.88 133 LEU A CA 1
ATOM 1045 C C . LEU A 1 133 ? -8.977 0.643 11.481 1.00 96.88 133 LEU A C 1
ATOM 1047 O O . LEU A 1 133 ? -9.595 0.521 12.533 1.00 96.88 133 LEU A O 1
ATOM 1051 N N . GLU A 1 134 ? -9.322 -0.012 10.377 1.00 96.56 134 GLU A N 1
ATOM 1052 C CA . GLU A 1 134 ? -10.424 -0.976 10.324 1.00 96.56 134 GLU A CA 1
ATOM 1053 C C . GLU A 1 134 ? -10.160 -2.185 11.225 1.00 96.56 134 GLU A C 1
ATOM 1055 O O . GLU A 1 134 ? -11.023 -2.565 12.018 1.00 96.56 134 GLU A O 1
ATOM 1060 N N . ASN A 1 135 ? -8.942 -2.734 11.181 1.00 97.00 135 ASN A N 1
ATOM 1061 C CA . ASN A 1 135 ? -8.528 -3.823 12.068 1.00 97.00 135 ASN A CA 1
ATOM 1062 C C . ASN A 1 135 ? -8.566 -3.412 13.547 1.00 97.00 135 ASN A C 1
ATOM 1064 O O . ASN A 1 135 ? -9.032 -4.174 14.394 1.00 97.00 135 ASN A O 1
ATOM 1068 N N . GLU A 1 136 ? -8.109 -2.199 13.866 1.00 97.69 136 GLU A N 1
ATOM 1069 C CA . GLU A 1 136 ? -8.189 -1.645 15.220 1.00 97.69 136 GLU A CA 1
ATOM 1070 C C . GLU A 1 136 ? -9.646 -1.463 15.672 1.00 97.69 136 GLU A C 1
ATOM 1072 O O . GLU A 1 136 ? -10.004 -1.862 16.778 1.00 97.69 136 GLU A O 1
ATOM 1077 N N . ASN A 1 137 ? -10.519 -0.945 14.804 1.00 96.94 137 ASN A N 1
ATOM 1078 C CA . ASN A 1 137 ? -11.947 -0.809 15.097 1.00 96.94 137 ASN A CA 1
ATOM 1079 C C . ASN A 1 137 ? -12.604 -2.167 15.368 1.00 96.94 137 ASN A C 1
ATOM 1081 O O . ASN A 1 137 ? -13.406 -2.299 16.291 1.00 96.94 137 ASN A O 1
ATOM 1085 N N . LEU A 1 138 ? -12.258 -3.185 14.578 1.00 97.94 138 LEU A N 1
ATOM 1086 C CA . LEU A 1 138 ? -12.768 -4.540 14.757 1.00 97.94 138 LEU A CA 1
ATOM 1087 C C . LEU A 1 138 ? -12.330 -5.134 16.105 1.00 97.94 138 LEU A C 1
ATOM 1089 O O . LEU A 1 138 ? -13.149 -5.729 16.809 1.00 97.94 138 LEU A O 1
ATOM 1093 N N . LEU A 1 139 ? -11.067 -4.927 16.492 1.00 97.62 139 LEU A N 1
ATOM 1094 C CA . LEU A 1 139 ? -10.544 -5.330 17.801 1.00 97.62 139 LEU A CA 1
ATOM 1095 C C . LEU A 1 139 ? -11.283 -4.625 18.942 1.00 97.62 139 LEU A C 1
ATOM 1097 O O . LEU A 1 139 ? -11.774 -5.290 19.852 1.00 97.62 139 LEU A O 1
ATOM 1101 N N . LEU A 1 140 ? -11.452 -3.304 18.855 1.00 96.31 140 LEU A N 1
ATOM 1102 C CA . LEU A 1 140 ? -12.179 -2.526 19.861 1.00 96.31 140 LEU A CA 1
ATOM 1103 C C . LEU A 1 140 ? -13.641 -2.965 19.990 1.00 96.31 140 LEU A C 1
ATOM 1105 O O . LEU A 1 140 ? -14.165 -3.038 21.099 1.00 96.31 140 LEU A O 1
ATOM 1109 N N . ARG A 1 141 ? -14.311 -3.302 18.882 1.00 95.44 141 ARG A N 1
ATOM 1110 C CA . ARG A 1 141 ? -15.681 -3.842 18.911 1.00 95.44 141 ARG A CA 1
ATOM 1111 C C . ARG A 1 141 ? -15.750 -5.174 19.650 1.00 95.44 141 ARG A C 1
ATOM 1113 O O . ARG A 1 141 ? -16.644 -5.364 20.472 1.00 95.44 141 ARG A O 1
ATOM 1120 N N . ARG A 1 142 ? -14.800 -6.075 19.391 1.00 97.31 142 ARG A N 1
ATOM 1121 C CA . ARG A 1 142 ? -14.696 -7.356 20.099 1.00 97.31 142 ARG A CA 1
ATOM 1122 C C . ARG A 1 142 ? -14.449 -7.151 21.596 1.00 97.31 142 ARG A C 1
ATOM 1124 O O . ARG A 1 142 ? -15.105 -7.799 22.410 1.00 97.31 142 ARG A O 1
ATOM 1131 N N . ASP A 1 143 ? -13.538 -6.257 21.962 1.00 97.44 143 ASP A N 1
ATOM 1132 C CA . ASP A 1 143 ? -13.212 -5.989 23.364 1.00 97.44 143 ASP A CA 1
ATOM 1133 C C . ASP A 1 143 ? -14.376 -5.315 24.102 1.00 97.44 143 ASP A C 1
ATOM 1135 O O . ASP A 1 143 ? -14.711 -5.719 25.215 1.00 97.44 143 ASP A O 1
ATOM 1139 N N . ASN A 1 144 ? -15.074 -4.374 23.462 1.00 96.38 144 ASN A N 1
ATOM 1140 C CA . ASN A 1 144 ? -16.293 -3.775 24.009 1.00 96.38 144 ASN A CA 1
ATOM 1141 C C . ASN A 1 144 ? -17.405 -4.810 24.219 1.00 96.38 144 ASN A C 1
ATOM 1143 O O . ASN A 1 144 ? -18.082 -4.773 25.244 1.00 96.38 144 ASN A O 1
ATOM 1147 N N . ALA A 1 145 ? -17.577 -5.766 23.302 1.00 97.31 145 ALA A N 1
ATOM 1148 C CA . ALA A 1 145 ? -18.521 -6.866 23.497 1.00 97.31 145 ALA A CA 1
ATOM 1149 C C . ALA A 1 145 ? -18.137 -7.730 24.713 1.00 97.31 145 ALA A C 1
ATOM 1151 O O . ALA A 1 145 ? -18.986 -8.049 25.544 1.00 97.31 145 ALA A O 1
ATOM 1152 N N . LEU A 1 146 ? -16.848 -8.048 24.885 1.00 97.06 146 LEU A N 1
ATOM 1153 C CA . LEU A 1 146 ? -16.364 -8.760 26.072 1.00 97.06 146 LEU A CA 1
ATOM 1154 C C . LEU A 1 146 ? -16.591 -7.964 27.362 1.00 97.06 146 LEU A C 1
ATOM 1156 O O . LEU A 1 146 ? -16.936 -8.556 28.384 1.00 97.06 146 LEU A O 1
ATOM 1160 N N . LEU A 1 147 ? -16.413 -6.643 27.333 1.00 96.50 147 LEU A N 1
ATOM 1161 C CA . LEU A 1 147 ? -16.706 -5.781 28.475 1.00 96.50 147 LEU A CA 1
ATOM 1162 C C . LEU A 1 147 ? -18.196 -5.790 28.820 1.00 96.50 147 LEU A C 1
ATOM 1164 O O . LEU A 1 147 ? -18.513 -5.968 29.990 1.00 96.50 147 LEU A O 1
ATOM 1168 N N . ARG A 1 148 ? -19.096 -5.726 27.830 1.00 94.19 148 ARG A N 1
ATOM 1169 C CA . ARG A 1 148 ? -20.548 -5.853 28.054 1.00 94.19 148 ARG A CA 1
ATOM 1170 C C . ARG A 1 148 ? -20.899 -7.153 28.776 1.00 94.19 148 ARG A C 1
ATOM 1172 O O . ARG A 1 148 ? -21.442 -7.101 29.871 1.00 94.19 148 ARG A O 1
ATOM 1179 N N . THR A 1 149 ? -20.417 -8.296 28.280 1.00 96.94 149 THR A N 1
ATOM 1180 C CA . THR A 1 149 ? -20.649 -9.597 28.947 1.00 96.94 149 THR A CA 1
ATOM 1181 C C . THR A 1 149 ? -20.035 -9.703 30.350 1.00 96.94 149 THR A C 1
ATOM 1183 O O . THR A 1 149 ? -20.437 -10.544 31.155 1.00 96.94 149 THR A O 1
ATOM 1186 N N . ARG A 1 150 ? -18.991 -8.920 30.658 1.00 96.69 150 ARG A N 1
ATOM 1187 C CA . ARG A 1 150 ? -18.407 -8.844 32.008 1.00 96.69 150 ARG A CA 1
ATOM 1188 C C . ARG A 1 150 ? -19.260 -7.979 32.923 1.00 96.69 150 ARG A C 1
ATOM 1190 O O . ARG A 1 150 ? -19.456 -8.370 34.067 1.00 96.69 150 ARG A O 1
ATOM 1197 N N . CYS A 1 151 ? -19.735 -6.841 32.428 1.00 95.12 151 CYS A N 1
ATOM 1198 C CA . CYS A 1 151 ? -20.629 -5.957 33.160 1.00 95.12 151 CYS A CA 1
ATOM 1199 C C . CYS A 1 151 ? -21.938 -6.669 33.502 1.00 95.12 151 CYS A C 1
ATOM 1201 O O . CYS A 1 151 ? -22.273 -6.701 34.676 1.00 95.12 151 CYS A O 1
ATOM 1203 N N . GLU A 1 152 ? -22.567 -7.347 32.540 1.00 96.88 152 GLU A N 1
ATOM 1204 C CA . GLU A 1 152 ? -23.778 -8.159 32.756 1.00 96.88 152 GLU A CA 1
ATOM 1205 C C . GLU A 1 152 ? -23.572 -9.191 33.876 1.00 96.88 152 GLU A C 1
ATOM 1207 O O . GLU A 1 152 ? -24.323 -9.246 34.843 1.00 96.88 152 GLU A O 1
ATOM 1212 N N . ARG A 1 153 ? -22.469 -9.951 33.835 1.00 96.50 153 ARG A N 1
ATOM 1213 C CA . ARG A 1 153 ? -22.153 -10.913 34.907 1.00 96.50 153 ARG A CA 1
ATOM 1214 C C . ARG A 1 153 ? -21.923 -10.258 36.265 1.00 96.50 153 ARG A C 1
ATOM 1216 O O . ARG A 1 153 ? -22.228 -10.864 37.288 1.00 96.50 153 ARG A O 1
ATOM 1223 N N . ASN A 1 154 ? -21.311 -9.080 36.297 1.00 96.56 154 ASN A N 1
ATOM 1224 C CA . ASN A 1 154 ? -21.087 -8.362 37.547 1.00 96.56 154 ASN A CA 1
ATOM 1225 C C . ASN A 1 154 ? -22.401 -7.797 38.102 1.00 96.56 154 ASN A C 1
ATOM 1227 O O . ASN A 1 154 ? -22.591 -7.822 39.315 1.00 96.56 154 ASN A O 1
ATOM 1231 N N . GLU A 1 155 ? -23.296 -7.336 37.232 1.00 97.88 155 GLU A N 1
ATOM 1232 C CA . GLU A 1 155 ? -24.642 -6.876 37.572 1.00 97.88 155 GLU A CA 1
ATOM 1233 C C . GLU A 1 155 ? -25.469 -8.018 38.176 1.00 97.88 155 GLU A C 1
ATOM 1235 O O . GLU A 1 155 ? -25.907 -7.895 39.317 1.00 97.88 155 GLU A O 1
ATOM 1240 N N . ASP A 1 156 ? -25.509 -9.191 37.533 1.00 97.19 156 ASP A N 1
ATOM 1241 C CA . ASP A 1 156 ? -26.156 -10.399 38.075 1.00 97.19 156 ASP A CA 1
ATOM 1242 C C . ASP A 1 156 ? -25.640 -10.777 39.476 1.00 97.19 156 ASP A C 1
ATOM 1244 O O . ASP A 1 156 ? -26.373 -11.271 40.340 1.00 97.19 156 ASP A O 1
ATOM 1248 N N . LEU A 1 157 ? -24.330 -10.629 39.703 1.00 97.25 157 LEU A N 1
ATOM 1249 C CA . LEU A 1 157 ? -23.708 -10.925 40.994 1.00 97.25 157 LEU A CA 1
ATOM 1250 C C . LEU A 1 157 ? -24.087 -9.888 42.053 1.00 97.25 157 LEU A C 1
ATOM 1252 O O . LEU A 1 157 ? -24.330 -10.264 43.203 1.00 97.25 157 LEU A O 1
ATOM 1256 N N . LEU A 1 158 ? -24.142 -8.609 41.675 1.00 96.50 158 LEU A N 1
ATOM 1257 C CA . LEU A 1 158 ? -24.585 -7.524 42.545 1.00 96.50 158 LEU A CA 1
ATOM 1258 C C . LEU A 1 158 ? -26.053 -7.706 42.935 1.00 96.50 158 LEU A C 1
ATOM 1260 O O . LEU A 1 158 ? -26.363 -7.636 44.122 1.00 96.50 158 LEU A O 1
ATOM 1264 N N . GLU A 1 159 ? -26.933 -8.037 41.990 1.00 96.44 159 GLU A N 1
ATOM 1265 C CA . GLU A 1 159 ? -28.343 -8.327 42.270 1.00 96.44 159 GLU A CA 1
ATOM 1266 C C . GLU A 1 159 ? -28.502 -9.489 43.257 1.00 96.44 159 GLU A C 1
ATOM 1268 O O . GLU A 1 159 ? -29.218 -9.377 44.254 1.00 96.44 159 GLU A O 1
ATOM 1273 N N . LYS A 1 160 ? -27.761 -10.589 43.059 1.00 96.88 160 LYS A N 1
ATOM 1274 C CA . LYS A 1 160 ? -27.758 -11.733 43.991 1.00 96.88 160 LYS A CA 1
ATOM 1275 C C . LYS A 1 160 ? -27.267 -11.354 45.387 1.00 96.88 160 LYS A C 1
ATOM 1277 O O . LYS A 1 160 ? -27.779 -11.875 46.379 1.00 96.88 160 LYS A O 1
ATOM 1282 N N . LEU A 1 161 ? -26.261 -10.484 45.483 1.00 96.44 161 LEU A N 1
ATOM 1283 C CA . LEU A 1 161 ? -25.761 -9.965 46.758 1.00 96.44 161 LEU A CA 1
ATOM 1284 C C . LEU A 1 161 ? -26.812 -9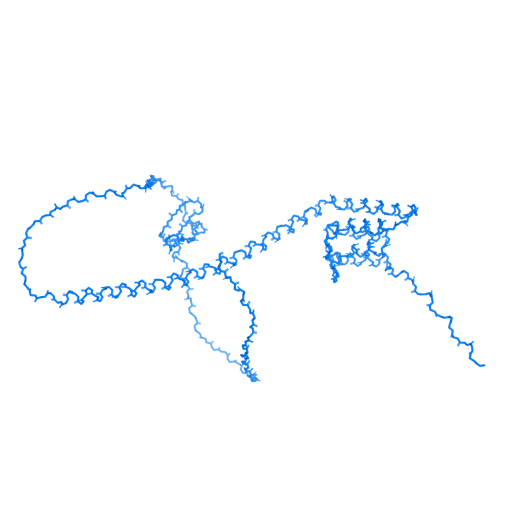.100 47.457 1.00 96.44 161 LEU A C 1
ATOM 1286 O O . LEU A 1 161 ? -27.055 -9.299 48.646 1.00 96.44 161 LEU A O 1
ATOM 1290 N N . VAL A 1 162 ? -27.466 -8.197 46.725 1.00 96.94 162 VAL A N 1
ATOM 1291 C CA . VAL A 1 162 ? -28.543 -7.347 47.250 1.00 96.94 162 VAL A CA 1
ATOM 1292 C C . VAL A 1 162 ? -29.709 -8.197 47.747 1.00 96.94 162 VAL A C 1
ATOM 1294 O O . VAL A 1 162 ? -30.145 -8.009 48.881 1.00 96.94 162 VAL A O 1
ATOM 1297 N N . HIS A 1 163 ? -30.153 -9.185 46.964 1.00 96.25 163 HIS A N 1
ATOM 1298 C CA . HIS A 1 163 ? -31.215 -10.107 47.372 1.00 96.25 163 HIS A CA 1
ATOM 1299 C C . HIS A 1 163 ? -30.853 -10.852 48.663 1.00 96.25 163 HIS A C 1
ATOM 1301 O O . HIS A 1 163 ? -31.634 -10.887 49.612 1.00 96.25 163 HIS A O 1
ATOM 1307 N N . LYS A 1 164 ? -29.628 -11.391 48.758 1.00 96.62 164 LYS A N 1
ATOM 1308 C CA . LYS A 1 164 ? -29.152 -12.044 49.989 1.00 96.62 164 LYS A CA 1
ATOM 1309 C C . LYS A 1 164 ? -29.107 -11.094 51.183 1.00 96.62 164 LYS A C 1
ATOM 1311 O O . LYS A 1 164 ? -29.447 -11.504 52.289 1.00 96.62 164 LYS A O 1
ATOM 1316 N N . LEU A 1 165 ? -28.681 -9.847 50.992 1.00 95.00 165 LEU A N 1
ATOM 1317 C CA . LEU A 1 165 ? -28.667 -8.849 52.064 1.00 95.00 165 LEU A CA 1
ATOM 1318 C C . LEU A 1 165 ? -30.084 -8.524 52.547 1.00 95.00 165 LEU A C 1
ATOM 1320 O O . LEU A 1 165 ? -30.307 -8.479 53.756 1.00 95.00 165 LEU A O 1
ATOM 1324 N N . GLN A 1 166 ? -31.045 -8.377 51.633 1.00 95.06 166 GLN A N 1
ATOM 1325 C CA . GLN A 1 166 ? -32.458 -8.191 51.976 1.00 95.06 166 GLN A CA 1
ATOM 1326 C C . GLN A 1 166 ? -33.018 -9.393 52.747 1.00 95.06 166 GLN A C 1
ATOM 1328 O O . GLN A 1 166 ? -33.682 -9.209 53.767 1.00 95.06 166 GLN A O 1
ATOM 1333 N N . GLU A 1 167 ? -32.696 -10.624 52.334 1.00 94.31 167 GLU A N 1
ATOM 1334 C CA . GLU A 1 167 ? -33.063 -11.830 53.088 1.00 94.31 167 GLU A CA 1
ATOM 1335 C C . GLU A 1 167 ? -32.482 -11.827 54.507 1.00 94.31 167 GLU A C 1
ATOM 1337 O O . GLU A 1 167 ? -33.174 -12.187 55.461 1.00 94.31 167 GLU A O 1
ATOM 1342 N N . TYR A 1 168 ? -31.209 -11.449 54.673 1.00 92.50 168 TYR A N 1
ATOM 1343 C CA . TYR A 1 168 ? -30.589 -11.370 55.997 1.00 92.50 168 TYR A CA 1
ATOM 1344 C C . TYR A 1 168 ? -31.254 -10.304 56.872 1.00 92.50 168 TYR A C 1
ATOM 1346 O O . TYR A 1 168 ? -31.507 -10.560 58.048 1.00 92.50 168 TYR A O 1
ATOM 1354 N N . GLN A 1 169 ? -31.594 -9.143 56.309 1.00 91.94 169 GLN A N 1
ATOM 1355 C CA . GLN A 1 169 ? -32.317 -8.088 57.021 1.00 91.94 169 GLN A CA 1
ATOM 1356 C C . GLN A 1 169 ? -33.721 -8.532 57.442 1.00 91.94 169 GLN A C 1
ATOM 1358 O O . GLN A 1 169 ? -34.109 -8.288 58.580 1.00 91.94 169 GLN A O 1
ATOM 1363 N N . GLN A 1 170 ? -34.461 -9.241 56.582 1.00 89.75 170 GLN A N 1
ATOM 1364 C CA . GLN A 1 170 ? -35.766 -9.808 56.944 1.00 89.75 170 GLN A CA 1
ATOM 1365 C C . GLN A 1 170 ? -35.650 -10.857 58.056 1.00 89.75 170 GLN A C 1
ATOM 1367 O O . GLN A 1 170 ? -36.447 -10.845 58.991 1.00 89.75 170 GLN A O 1
ATOM 1372 N N . LYS A 1 171 ? -34.634 -11.730 58.005 1.00 89.31 171 LYS A N 1
ATOM 1373 C CA . LYS A 1 171 ? -34.362 -12.720 59.064 1.00 89.31 171 LYS A CA 1
ATOM 1374 C C . LYS A 1 171 ? -34.019 -12.060 60.405 1.00 89.31 171 LYS A C 1
ATOM 1376 O O . LYS A 1 171 ? -34.399 -12.585 61.445 1.00 89.31 171 LYS A O 1
ATOM 1381 N N . LEU A 1 172 ? -33.333 -10.916 60.384 1.00 82.19 172 LEU A N 1
ATOM 1382 C CA . LEU A 1 172 ? -33.029 -10.121 61.580 1.00 82.19 172 LEU A CA 1
ATOM 1383 C C . LEU A 1 172 ? -34.253 -9.336 62.090 1.00 82.19 172 LEU A C 1
ATOM 1385 O O . LEU A 1 172 ? -34.481 -9.291 63.295 1.00 82.19 172 LEU A O 1
ATOM 1389 N N . GLY A 1 173 ? -35.065 -8.763 61.196 1.00 64.06 173 GLY A N 1
ATOM 1390 C CA . GLY A 1 173 ? -36.270 -7.992 61.538 1.00 64.06 173 GLY A CA 1
ATOM 1391 C C . GLY A 1 173 ? -37.480 -8.841 61.951 1.00 64.06 173 GLY A C 1
ATOM 1392 O O . GLY A 1 173 ? -38.350 -8.361 62.670 1.00 64.06 173 GLY A O 1
ATOM 1393 N N . GLY A 1 174 ? -37.527 -10.117 61.559 1.00 55.78 174 GLY A N 1
ATOM 1394 C CA . GLY A 1 174 ? -38.582 -11.062 61.945 1.00 55.78 174 GLY A CA 1
ATOM 1395 C C . GLY A 1 174 ? -38.483 -11.595 63.379 1.00 55.78 174 GLY A C 1
ATOM 1396 O O . GLY A 1 174 ? -39.373 -12.323 63.809 1.00 55.78 174 GLY A O 1
ATOM 1397 N N . ASN A 1 175 ? -37.431 -11.235 64.126 1.00 49.94 175 ASN A N 1
ATOM 1398 C CA . ASN A 1 175 ? -37.158 -11.768 65.465 1.00 49.94 175 ASN A CA 1
ATOM 1399 C C . ASN A 1 175 ? -37.194 -10.717 66.594 1.00 49.94 175 ASN A C 1
ATOM 1401 O O . ASN A 1 175 ? -36.831 -11.033 67.725 1.00 49.94 175 ASN A O 1
ATOM 1405 N N . SER A 1 176 ? -37.657 -9.488 66.330 1.00 47.19 176 SER A N 1
ATOM 1406 C CA . SER A 1 176 ? -37.825 -8.441 67.350 1.00 47.19 176 SER A CA 1
ATOM 1407 C C . SER A 1 176 ? -39.283 -7.985 67.458 1.00 47.19 176 SER A C 1
ATOM 1409 O O . SER A 1 176 ? -39.645 -6.880 67.061 1.00 47.19 176 SER A O 1
ATOM 1411 N N . SER A 1 177 ? -40.138 -8.840 68.018 1.00 46.41 177 SER A N 1
ATOM 1412 C CA . SER A 1 177 ? -41.453 -8.429 68.520 1.00 46.41 177 SER A CA 1
ATOM 1413 C C . SER A 1 177 ? -41.639 -8.878 69.966 1.00 46.41 177 SER A C 1
ATOM 1415 O O . SER A 1 177 ? -42.551 -9.640 70.266 1.00 46.41 177 SER A O 1
ATOM 1417 N N . THR A 1 178 ? -40.797 -8.375 70.870 1.00 44.00 178 THR A N 1
ATOM 1418 C CA . THR A 1 178 ? -41.154 -8.186 72.284 1.00 44.00 178 THR A CA 1
ATOM 1419 C C . THR A 1 178 ? -40.364 -7.009 72.858 1.00 44.00 178 THR A C 1
ATOM 1421 O O . THR A 1 178 ? -39.164 -7.137 73.061 1.00 44.00 178 THR A O 1
ATOM 1424 N N . GLY A 1 179 ? -41.070 -5.894 73.084 1.00 46.31 179 GLY A N 1
ATOM 1425 C CA . GLY A 1 179 ? -40.875 -4.886 74.138 1.00 46.31 179 GLY A CA 1
ATOM 1426 C C . GLY A 1 179 ? -39.474 -4.327 74.421 1.00 46.31 179 GLY A C 1
ATOM 1427 O O . GLY A 1 179 ? -38.591 -5.045 74.868 1.00 46.31 179 GLY A O 1
ATOM 1428 N N . VAL A 1 180 ? -39.328 -3.003 74.341 1.00 42.88 180 VAL A N 1
ATOM 1429 C CA . VAL A 1 180 ? -39.348 -2.090 75.506 1.00 42.88 180 VAL A CA 1
ATOM 1430 C C . VAL A 1 180 ? -38.957 -0.678 75.035 1.00 42.88 180 VAL A C 1
ATOM 1432 O O . VAL A 1 180 ? -37.941 -0.477 74.382 1.00 42.88 180 VAL A O 1
ATOM 1435 N N . GLU A 1 181 ? -39.870 0.243 75.330 1.00 46.03 181 GLU A N 1
ATOM 1436 C CA . GLU A 1 181 ? -39.756 1.660 75.709 1.00 46.03 181 GLU A CA 1
ATOM 1437 C C . GLU A 1 181 ? -38.489 2.483 75.387 1.00 46.03 181 GLU A C 1
ATOM 1439 O O . GLU A 1 181 ? -37.364 2.142 75.733 1.00 46.03 181 GLU A O 1
ATOM 1444 N N . SER A 1 182 ? -38.771 3.660 74.813 1.00 54.72 182 SER A N 1
ATOM 1445 C CA . SER A 1 182 ? -38.192 4.987 75.064 1.00 54.72 182 SER A CA 1
ATOM 1446 C C . SER A 1 182 ? -36.864 5.083 75.826 1.00 54.72 182 SER A C 1
ATOM 1448 O O . SER A 1 182 ? -36.823 4.821 77.024 1.00 54.72 182 SER A O 1
ATOM 1450 N N . ASN A 1 183 ? -35.854 5.707 75.206 1.00 39.78 183 ASN A N 1
ATOM 1451 C CA . ASN A 1 183 ? -35.269 6.904 75.812 1.00 39.78 183 ASN A CA 1
ATOM 1452 C C . ASN A 1 183 ? -34.439 7.772 74.857 1.00 39.78 183 ASN A C 1
ATOM 1454 O O . ASN A 1 183 ? -33.841 7.317 73.887 1.00 39.78 183 ASN A O 1
ATOM 1458 N N . ASP A 1 184 ? -34.478 9.041 75.231 1.00 47.62 184 ASP A N 1
ATOM 1459 C CA . ASP A 1 184 ? -33.777 10.240 74.796 1.00 47.62 184 ASP A CA 1
ATOM 1460 C C . ASP A 1 184 ? -32.238 10.120 74.731 1.00 47.62 184 ASP A C 1
ATOM 1462 O O . ASP A 1 184 ? -31.631 9.334 75.460 1.00 47.62 184 ASP A O 1
ATOM 1466 N N . GLY A 1 185 ? -31.615 10.987 73.923 1.00 43.03 185 GLY A N 1
ATOM 1467 C CA . GLY A 1 185 ? -30.214 11.384 74.098 1.00 43.03 185 GLY A CA 1
ATOM 1468 C C . GLY A 1 185 ? -29.267 11.157 72.915 1.00 43.03 185 GLY A C 1
ATOM 1469 O O . GLY A 1 185 ? -28.866 10.034 72.625 1.00 43.03 185 GLY A O 1
ATOM 1470 N N . GLY A 1 186 ? -28.773 12.263 72.344 1.00 39.25 186 GLY A N 1
ATOM 1471 C CA . GLY A 1 186 ? -27.406 12.309 71.808 1.00 39.25 186 GLY A CA 1
ATOM 1472 C C . GLY A 1 186 ? -27.267 12.572 70.31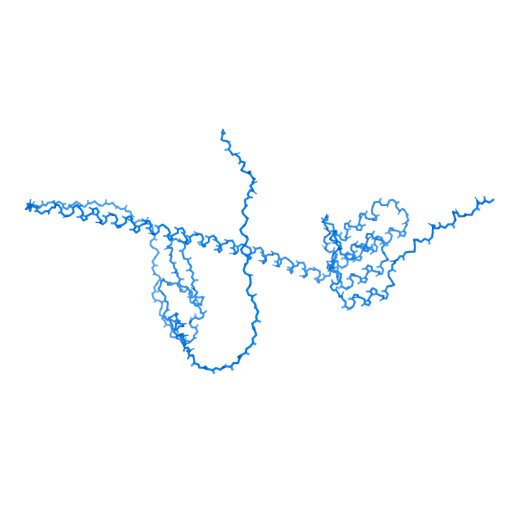3 1.00 39.25 186 GLY A C 1
ATOM 1473 O O . GLY A 1 186 ? -26.789 11.726 69.565 1.00 39.25 186 GLY A O 1
ATOM 1474 N N . MET A 1 187 ? -27.611 13.787 69.891 1.00 39.56 187 MET A N 1
ATOM 1475 C CA . MET A 1 187 ? -27.139 14.376 68.639 1.00 39.56 187 MET A CA 1
ATOM 1476 C C . MET A 1 187 ? -25.610 14.543 68.740 1.00 39.56 187 MET A C 1
ATOM 1478 O O . MET A 1 187 ? -25.131 15.375 69.508 1.00 39.56 187 MET A O 1
ATOM 1482 N N . VAL A 1 188 ? -24.843 13.724 68.018 1.00 45.22 188 VAL A N 1
ATOM 1483 C CA . VAL A 1 188 ? -23.392 13.900 67.861 1.00 45.22 188 VAL A CA 1
ATOM 1484 C C . VAL A 1 188 ? -23.143 14.342 66.424 1.00 45.22 188 VAL A C 1
ATOM 1486 O O . VAL A 1 188 ? -23.217 13.541 65.494 1.00 45.22 188 VAL A O 1
ATOM 1489 N N . GLU A 1 189 ? -22.875 15.637 66.249 1.00 49.66 189 GLU A N 1
ATOM 1490 C CA . GLU A 1 189 ? -22.230 16.167 65.050 1.00 49.66 189 GLU A CA 1
ATOM 1491 C C . GLU A 1 189 ? -20.820 15.577 64.960 1.00 49.66 189 GLU A C 1
ATOM 1493 O O . GLU A 1 189 ? -19.920 15.965 65.705 1.00 49.66 189 GLU A O 1
ATOM 1498 N N . VAL A 1 190 ? -20.617 14.649 64.027 1.00 43.69 190 VAL A N 1
ATOM 1499 C CA . VAL A 1 190 ? -19.291 14.403 63.462 1.00 43.69 190 VAL A CA 1
ATOM 1500 C C . VAL A 1 190 ? -19.253 15.108 62.118 1.00 43.69 190 VAL A C 1
ATOM 1502 O O . VAL A 1 190 ? -19.705 14.606 61.092 1.00 43.69 190 VAL A O 1
ATOM 1505 N N . VAL A 1 191 ? -18.735 16.328 62.174 1.00 48.56 191 VAL A N 1
ATOM 1506 C CA . VAL A 1 191 ? -18.074 16.999 61.061 1.00 48.56 191 VAL A CA 1
ATOM 1507 C C . VAL A 1 191 ? -16.887 16.133 60.642 1.00 48.56 191 VAL A C 1
ATOM 1509 O O . VAL A 1 191 ? -15.857 16.146 61.308 1.00 48.56 191 VAL A O 1
ATOM 1512 N N . GLU A 1 192 ? -17.015 15.401 59.537 1.00 44.84 192 GLU A N 1
ATOM 1513 C CA . GLU A 1 192 ? -15.856 15.052 58.716 1.00 44.84 192 GLU A CA 1
ATOM 1514 C C . GLU A 1 192 ? -16.091 15.468 57.263 1.00 44.84 192 GLU A C 1
ATOM 1516 O O . GLU A 1 192 ? -16.888 14.925 56.497 1.00 44.84 192 GLU A O 1
ATOM 1521 N N . ASP A 1 193 ? -15.374 16.540 56.970 1.00 46.94 193 ASP A N 1
ATOM 1522 C CA . ASP A 1 193 ? -15.159 17.242 55.729 1.00 46.94 193 ASP A CA 1
ATOM 1523 C C . ASP A 1 193 ? -14.458 16.329 54.706 1.00 46.94 193 ASP A C 1
ATOM 1525 O O . ASP A 1 193 ? -13.275 16.019 54.832 1.00 46.94 193 ASP A O 1
ATOM 1529 N N . PHE A 1 194 ? -15.195 15.878 53.687 1.00 37.88 194 PHE A N 1
ATOM 1530 C CA . PHE A 1 194 ? -14.628 15.236 52.489 1.00 37.88 194 PHE A CA 1
ATOM 1531 C C . PHE A 1 194 ? -15.324 15.692 51.197 1.00 37.88 194 PHE A C 1
ATOM 1533 O O . PHE A 1 194 ? -15.454 14.947 50.228 1.00 37.88 194 PHE A O 1
ATOM 1540 N N . SER A 1 195 ? -15.766 16.952 51.163 1.00 44.94 195 SER A N 1
ATOM 1541 C CA . SER A 1 195 ? -16.324 17.589 49.963 1.00 44.94 195 SER A CA 1
ATOM 1542 C C . SER A 1 195 ? -15.387 18.673 49.444 1.00 44.94 195 SER A C 1
ATOM 1544 O O . SER A 1 195 ? -15.710 19.859 49.455 1.00 44.94 195 SER A O 1
ATOM 1546 N N . ARG A 1 196 ? -14.210 18.271 48.954 1.00 52.22 196 ARG A N 1
ATOM 1547 C CA . ARG A 1 196 ? -13.359 19.165 48.161 1.00 52.22 196 ARG A CA 1
ATOM 1548 C C . ARG A 1 196 ? -12.622 18.421 47.054 1.00 52.22 196 ARG A C 1
ATOM 1550 O O . ARG A 1 196 ? -11.453 18.094 47.195 1.00 52.22 196 ARG A O 1
ATOM 1557 N N . MET A 1 197 ? -13.324 18.204 45.945 1.00 41.44 197 MET A N 1
ATOM 1558 C CA . MET A 1 197 ? -12.751 18.157 44.595 1.00 41.44 197 MET A CA 1
ATOM 1559 C C . MET A 1 197 ? -13.828 18.630 43.602 1.00 41.44 197 MET A C 1
ATOM 1561 O O . MET A 1 197 ? -14.699 17.872 43.192 1.00 41.44 197 MET A O 1
ATOM 1565 N N . ASP A 1 198 ? -13.787 19.935 43.331 1.00 39.00 198 ASP A N 1
ATOM 1566 C CA . ASP A 1 198 ? -14.243 20.667 42.143 1.00 39.00 198 ASP A CA 1
ATOM 1567 C C . ASP A 1 198 ? -15.555 20.251 41.452 1.00 39.00 198 ASP A C 1
ATOM 1569 O O . ASP A 1 198 ? -15.583 19.619 40.394 1.00 39.00 198 ASP A O 1
ATOM 1573 N N . SER A 1 199 ? -16.660 20.781 41.982 1.00 41.19 199 SER A N 1
ATOM 1574 C CA . SER A 1 199 ? -17.859 21.075 41.194 1.00 41.19 199 SER A CA 1
ATOM 1575 C C . SER A 1 199 ? -17.546 22.169 40.168 1.00 41.19 199 SER A C 1
ATOM 1577 O O . SER A 1 199 ? -17.420 23.343 40.517 1.00 41.19 199 SER A O 1
ATOM 1579 N N . ILE A 1 200 ? -17.460 21.802 38.889 1.00 43.69 200 ILE A N 1
ATOM 1580 C CA . ILE A 1 200 ? -17.551 22.767 37.787 1.00 43.69 200 ILE A CA 1
ATOM 1581 C C . ILE A 1 200 ? -18.975 23.353 37.821 1.00 43.69 200 ILE A C 1
ATOM 1583 O O . ILE A 1 200 ? -19.936 22.580 37.755 1.00 43.69 200 ILE A O 1
ATOM 1587 N N . PRO A 1 201 ? -19.156 24.682 37.950 1.00 49.31 201 PRO A N 1
ATOM 1588 C CA . PRO A 1 201 ? -20.486 25.275 37.983 1.00 49.31 201 PRO A CA 1
ATOM 1589 C C . PRO A 1 201 ? -21.187 25.084 36.628 1.00 49.31 201 PRO A C 1
ATOM 1591 O O . PRO A 1 201 ? -20.533 25.187 35.583 1.00 49.31 201 PRO A O 1
ATOM 1594 N N . PRO A 1 202 ? -22.507 24.825 36.609 1.00 49.22 202 PRO A N 1
ATOM 1595 C CA . PRO A 1 202 ? -23.251 24.778 35.359 1.00 49.22 202 PRO A CA 1
ATOM 1596 C C . PRO A 1 202 ? -23.170 26.151 34.668 1.00 49.22 202 PRO A C 1
ATOM 1598 O O . PRO A 1 202 ? -23.334 27.178 35.337 1.00 49.22 202 PRO A O 1
ATOM 1601 N N . PRO A 1 203 ? -22.909 26.208 33.349 1.00 47.56 203 PRO A N 1
ATOM 1602 C CA . PRO A 1 203 ? -22.935 27.470 32.626 1.00 47.56 203 PRO A CA 1
ATOM 1603 C C . PRO A 1 203 ? -24.352 28.074 32.665 1.00 47.56 203 PRO A C 1
ATOM 1605 O O . PRO A 1 203 ? -25.337 27.330 32.684 1.00 47.56 203 PRO A O 1
ATOM 1608 N N . PRO A 1 204 ? -24.471 29.414 32.699 1.00 44.97 204 PRO A N 1
ATOM 1609 C CA . PRO A 1 204 ? -25.752 30.102 32.831 1.00 44.97 204 PRO A CA 1
ATOM 1610 C C . PRO A 1 204 ? -26.700 29.782 31.661 1.00 44.97 204 PRO A C 1
ATOM 1612 O O . PRO A 1 204 ? -26.230 29.510 30.552 1.00 44.97 204 PRO A O 1
ATOM 1615 N N . PRO A 1 205 ? -28.030 29.836 31.878 1.00 43.16 205 PRO A N 1
ATOM 1616 C CA . PRO A 1 205 ? -29.015 29.531 30.848 1.00 43.16 205 PRO A CA 1
ATOM 1617 C C . PRO A 1 205 ? -28.943 30.582 29.735 1.00 43.16 205 PRO A C 1
ATOM 1619 O O . PRO A 1 205 ? -29.411 31.709 29.888 1.00 43.16 205 PRO A O 1
ATOM 1622 N N . ALA A 1 206 ? -28.324 30.214 28.614 1.00 41.81 206 ALA A N 1
ATOM 1623 C CA . ALA A 1 206 ? -28.318 31.029 27.413 1.00 41.81 206 ALA A CA 1
ATOM 1624 C C . ALA A 1 206 ? -29.689 30.928 26.734 1.00 41.81 206 ALA A C 1
ATOM 1626 O O . ALA A 1 206 ? -30.127 29.856 26.317 1.00 41.81 206 ALA A O 1
ATOM 1627 N N . THR A 1 207 ? -30.355 32.075 26.666 1.00 41.81 207 THR A N 1
ATOM 1628 C CA . THR A 1 207 ? -31.585 32.372 25.936 1.00 41.81 207 THR A CA 1
ATOM 1629 C C . THR A 1 207 ? -31.634 31.663 24.580 1.00 41.81 207 THR A C 1
ATOM 1631 O O . THR A 1 207 ? -30.776 31.884 23.729 1.00 41.81 207 THR A O 1
ATOM 1634 N N . LEU A 1 208 ? -32.654 30.824 24.387 1.00 38.94 208 LEU A N 1
ATOM 1635 C CA . LEU A 1 208 ? -32.953 30.146 23.125 1.00 38.94 208 LEU A CA 1
ATOM 1636 C C . LEU A 1 208 ? -33.373 31.178 22.060 1.00 38.94 208 LEU A C 1
ATOM 1638 O O . LEU A 1 208 ? -34.396 31.838 22.256 1.00 38.94 208 LEU A O 1
ATOM 1642 N N . PRO A 1 209 ? -32.681 31.311 20.914 1.00 38.91 209 PRO A N 1
ATOM 1643 C CA . PRO A 1 209 ? -33.364 31.705 19.694 1.00 38.91 209 PRO A CA 1
ATOM 1644 C C . PRO A 1 209 ? -34.198 30.511 19.213 1.00 38.91 209 PRO A C 1
ATOM 1646 O O . PRO A 1 209 ? -33.703 29.386 19.136 1.00 38.91 209 PRO A O 1
ATOM 1649 N N . ALA A 1 210 ? -35.474 30.759 18.922 1.00 46.19 210 ALA A N 1
ATOM 1650 C CA . ALA A 1 210 ? -36.324 29.813 18.212 1.00 46.19 210 ALA A CA 1
ATOM 1651 C C . ALA A 1 210 ? -35.677 29.507 16.853 1.00 46.19 210 ALA A C 1
ATOM 1653 O O . ALA A 1 210 ? -35.476 30.420 16.053 1.00 46.19 210 ALA A O 1
ATOM 1654 N N . ILE A 1 211 ? -35.282 28.253 16.635 1.00 43.75 211 ILE A N 1
ATOM 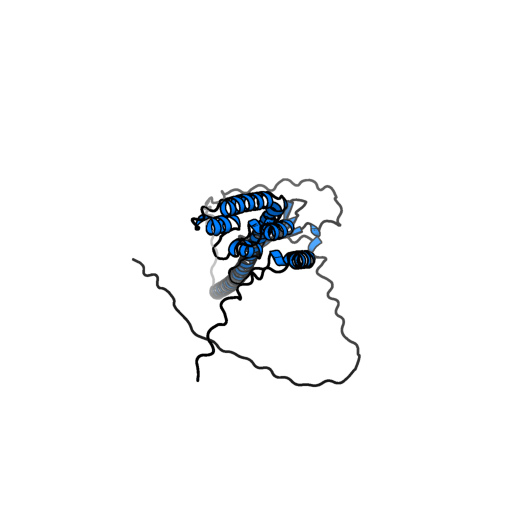1655 C CA . ILE A 1 211 ? -34.732 27.772 15.366 1.00 43.75 211 ILE A CA 1
ATOM 1656 C C . ILE A 1 211 ? -35.427 26.447 15.056 1.00 43.75 211 ILE A C 1
ATOM 1658 O O . ILE A 1 211 ? -35.592 25.605 15.938 1.00 43.75 211 ILE A O 1
ATOM 1662 N N . ASP A 1 212 ? -35.874 26.353 13.811 1.00 45.66 212 ASP A N 1
ATOM 1663 C CA . ASP A 1 212 ? -36.916 25.476 13.291 1.00 45.66 212 ASP A CA 1
ATOM 1664 C C . ASP A 1 212 ? -36.661 23.967 13.485 1.00 45.66 212 ASP A C 1
ATOM 1666 O O . ASP A 1 212 ? -35.529 23.480 13.458 1.00 45.66 212 ASP A O 1
ATOM 1670 N N . ASN A 1 213 ? -37.758 23.235 13.705 1.00 54.34 213 ASN A N 1
ATOM 1671 C CA . ASN A 1 213 ? -37.808 21.886 14.283 1.00 54.34 213 ASN A CA 1
ATOM 1672 C C . ASN A 1 213 ? -37.424 20.717 13.354 1.00 54.34 213 ASN A C 1
ATOM 1674 O O . ASN A 1 213 ? -37.342 19.594 13.844 1.00 54.34 213 ASN A O 1
ATOM 1678 N N . ASP A 1 214 ? -37.119 20.932 12.075 1.00 51.75 214 ASP A N 1
ATOM 1679 C CA . ASP A 1 214 ? -37.009 19.810 11.120 1.00 51.75 214 ASP A CA 1
ATOM 1680 C C . ASP A 1 214 ? -35.579 19.279 10.901 1.00 51.75 214 ASP A C 1
ATOM 1682 O O . ASP A 1 214 ? -35.384 18.254 10.258 1.00 51.75 214 ASP A O 1
ATOM 1686 N N . ASP A 1 215 ? -34.562 19.915 11.494 1.00 51.44 215 ASP A N 1
ATOM 1687 C CA . ASP A 1 215 ? -33.140 19.600 11.248 1.00 51.44 215 ASP A CA 1
ATOM 1688 C C . ASP A 1 215 ? -32.420 19.035 12.499 1.00 51.44 215 ASP A C 1
ATOM 1690 O O . ASP A 1 215 ? -31.185 18.962 12.586 1.00 51.44 215 ASP A O 1
ATOM 1694 N N . ILE A 1 216 ? -33.192 18.685 13.537 1.00 57.19 216 ILE A N 1
ATOM 1695 C CA . ILE A 1 216 ? -32.680 18.399 14.885 1.00 57.19 216 ILE A CA 1
ATOM 1696 C C . ILE A 1 216 ? -32.255 16.932 15.038 1.00 57.19 216 ILE A C 1
ATOM 1698 O O . ILE A 1 216 ? -31.199 16.685 15.623 1.00 57.19 216 ILE A O 1
ATOM 1702 N N . ALA A 1 217 ? -33.011 15.965 14.507 1.00 59.00 217 ALA A N 1
ATOM 1703 C CA . ALA A 1 217 ? -32.752 14.533 14.713 1.00 59.00 217 ALA A CA 1
ATOM 1704 C C . ALA A 1 217 ? -31.397 14.076 14.136 1.00 59.00 217 ALA A C 1
ATOM 1706 O O . ALA A 1 217 ? -30.647 13.357 14.796 1.00 59.00 217 ALA A O 1
ATOM 1707 N N . GLU A 1 218 ? -31.016 14.582 12.960 1.00 66.50 218 GLU A N 1
ATOM 1708 C CA . GLU A 1 218 ? -29.802 14.158 12.244 1.00 66.50 218 GLU A CA 1
ATOM 1709 C C . GLU A 1 218 ? -28.488 14.596 12.928 1.00 66.50 218 GLU A C 1
ATOM 1711 O O . GLU A 1 218 ? -27.389 14.112 12.630 1.00 66.50 218 GLU A O 1
ATOM 1716 N N . ASN A 1 219 ? -28.586 15.518 13.890 1.00 75.50 219 ASN A N 1
ATOM 1717 C CA . ASN A 1 219 ? -27.434 16.115 14.558 1.00 75.50 219 ASN A CA 1
ATOM 1718 C C . ASN A 1 219 ? -27.138 15.531 15.938 1.00 75.50 219 ASN A C 1
ATOM 1720 O O . ASN A 1 219 ? -26.071 15.826 16.491 1.00 75.50 219 ASN A O 1
ATOM 1724 N N . TRP A 1 220 ? -28.016 14.679 16.467 1.00 80.31 220 TRP A N 1
ATOM 1725 C CA . TRP A 1 220 ? -27.777 13.946 17.704 1.00 80.31 220 TRP A CA 1
ATOM 1726 C C . TRP A 1 220 ? -26.993 12.661 17.439 1.00 80.31 220 TRP A C 1
ATOM 1728 O O . TRP A 1 220 ? -27.261 11.908 16.508 1.00 80.31 220 TRP A O 1
ATOM 1738 N N . LYS A 1 221 ? -25.987 12.405 18.274 1.00 83.31 221 LYS A N 1
ATOM 1739 C CA . LYS A 1 221 ? -25.229 11.155 18.296 1.00 83.31 221 LYS A CA 1
ATOM 1740 C C . LYS A 1 221 ? -25.281 10.533 19.678 1.00 83.31 221 LYS A C 1
ATOM 1742 O O . LYS A 1 221 ? -25.155 11.239 20.677 1.00 83.31 221 LYS A O 1
ATOM 1747 N N . VAL A 1 222 ? -25.389 9.210 19.699 1.00 86.50 222 VAL A N 1
ATOM 1748 C CA . VAL A 1 222 ? -25.243 8.395 20.905 1.00 86.50 222 VAL A CA 1
ATOM 1749 C C . VAL A 1 222 ? -23.770 8.043 21.079 1.00 86.50 222 VAL A C 1
ATOM 1751 O O . VAL A 1 222 ? -23.096 7.646 20.124 1.00 86.50 222 VAL A O 1
ATOM 1754 N N . ALA A 1 223 ? -23.259 8.218 22.289 1.00 84.75 223 ALA A N 1
ATOM 1755 C CA . ALA A 1 223 ? -21.935 7.780 22.694 1.00 84.75 223 ALA A CA 1
ATOM 1756 C C . ALA A 1 223 ? -22.011 7.140 24.081 1.00 84.75 223 ALA A C 1
ATOM 1758 O O . ALA A 1 223 ? -22.853 7.502 24.896 1.00 84.75 223 ALA A O 1
ATOM 1759 N N . PHE A 1 224 ? -21.128 6.181 24.338 1.00 84.12 224 PHE A N 1
ATOM 1760 C CA . PHE A 1 224 ? -21.108 5.428 25.587 1.00 84.12 224 PHE A CA 1
ATOM 1761 C C . PHE A 1 224 ? -20.019 5.969 26.515 1.00 84.12 224 PHE A C 1
ATOM 1763 O O . PHE A 1 224 ? -18.857 6.062 26.112 1.00 84.12 224 PHE A O 1
ATOM 1770 N N . ASP A 1 225 ? -20.379 6.310 27.755 1.00 80.56 225 ASP A N 1
ATOM 1771 C CA . ASP A 1 225 ? -19.411 6.654 28.799 1.00 80.56 225 ASP A CA 1
ATOM 1772 C C . ASP A 1 225 ? -19.006 5.396 29.581 1.00 80.56 225 ASP A C 1
ATOM 1774 O O . ASP A 1 225 ? -19.799 4.829 30.337 1.00 80.56 225 ASP A O 1
ATOM 1778 N N . ALA A 1 226 ? -17.743 4.987 29.432 1.00 73.06 226 ALA A N 1
ATOM 1779 C CA . ALA A 1 226 ? -17.174 3.818 30.100 1.00 73.06 226 ALA A CA 1
ATOM 1780 C C . ALA A 1 226 ? -17.103 3.960 31.630 1.00 73.06 226 ALA A C 1
ATOM 1782 O O . ALA A 1 226 ? -17.173 2.956 32.336 1.00 73.06 226 ALA A O 1
ATOM 1783 N N . ASN A 1 227 ? -17.005 5.185 32.156 1.00 68.75 227 ASN A N 1
ATOM 1784 C CA . ASN A 1 227 ? -16.907 5.414 33.599 1.00 68.75 227 ASN A CA 1
ATOM 1785 C C . ASN A 1 227 ? -18.258 5.240 34.295 1.00 68.75 227 ASN A C 1
ATOM 1787 O O . ASN A 1 227 ? -18.317 4.803 35.441 1.00 68.75 227 ASN A O 1
ATOM 1791 N N . LYS A 1 228 ? -19.344 5.595 33.602 1.00 76.31 228 LYS A N 1
ATOM 1792 C CA . LYS A 1 228 ? -20.711 5.524 34.134 1.00 76.31 228 LYS A CA 1
ATOM 1793 C C . LYS A 1 228 ? -21.502 4.332 33.615 1.00 76.31 228 LYS A C 1
ATOM 1795 O O . LYS A 1 228 ? -22.612 4.119 34.091 1.00 76.31 228 LYS A O 1
ATOM 1800 N N . CYS A 1 229 ? -20.948 3.591 32.652 1.00 78.38 229 CYS A N 1
ATOM 1801 C CA . CYS A 1 229 ? -21.634 2.534 31.912 1.00 78.38 229 CYS A CA 1
ATOM 1802 C C . CYS A 1 229 ? -23.027 2.970 31.426 1.00 78.38 229 CYS A C 1
ATOM 1804 O O . CYS A 1 229 ? -23.992 2.217 31.513 1.00 78.38 229 CYS A O 1
ATOM 1806 N N . LYS A 1 230 ? -23.137 4.216 30.950 1.00 78.81 230 LYS A N 1
ATOM 1807 C CA . LYS A 1 230 ? -24.390 4.811 30.473 1.00 78.81 230 LYS A CA 1
ATOM 1808 C C . LYS A 1 230 ? -24.169 5.518 29.148 1.00 78.81 230 LYS A C 1
ATOM 1810 O O . LYS A 1 230 ? -23.126 6.140 28.930 1.00 78.81 230 LYS A O 1
ATOM 1815 N N . ASP A 1 231 ? -25.178 5.441 28.293 1.00 88.69 231 ASP A N 1
ATOM 1816 C CA . ASP A 1 231 ? -25.217 6.208 27.058 1.00 88.69 231 ASP A CA 1
ATOM 1817 C C . ASP A 1 231 ? -25.480 7.688 27.354 1.00 88.69 231 ASP A C 1
ATOM 1819 O O . ASP A 1 231 ? -26.255 8.048 28.246 1.00 88.69 231 ASP A O 1
ATOM 1823 N N . TYR A 1 232 ? -24.828 8.553 26.586 1.00 86.88 232 TYR A N 1
ATOM 1824 C CA . TYR A 1 232 ? -25.090 9.981 26.541 1.00 86.88 232 TYR A CA 1
ATOM 1825 C C . TYR A 1 232 ? -25.314 10.428 25.098 1.00 86.88 232 TYR A C 1
ATOM 1827 O O . TYR A 1 232 ? -24.770 9.876 24.138 1.00 86.88 232 TYR A O 1
ATOM 1835 N N . TYR A 1 233 ? -26.125 11.466 24.952 1.00 87.88 233 TYR A N 1
ATOM 1836 C CA . TYR A 1 233 ? -26.517 12.029 23.674 1.00 87.88 233 TYR A CA 1
ATOM 1837 C C . TYR A 1 233 ? -25.817 13.369 23.518 1.00 87.88 233 TYR A C 1
ATOM 1839 O O . TYR A 1 233 ? -25.880 14.220 24.407 1.00 87.88 233 TYR A O 1
ATOM 1847 N N . PHE A 1 234 ? -25.145 13.577 22.393 1.00 86.75 234 PHE A N 1
ATOM 1848 C CA . PHE A 1 234 ? -24.514 14.855 22.098 1.00 86.75 234 PHE A CA 1
ATOM 1849 C C . PHE A 1 234 ? -24.939 15.376 20.733 1.00 86.75 234 PHE A C 1
ATOM 1851 O O . PHE A 1 234 ? -24.973 14.639 19.746 1.00 86.75 234 PHE A O 1
ATOM 1858 N N . ASN A 1 235 ? -25.256 16.663 20.673 1.00 84.12 235 ASN A N 1
ATOM 1859 C CA . ASN A 1 235 ? -25.607 17.335 19.435 1.00 84.12 235 ASN A CA 1
ATOM 1860 C C . ASN A 1 235 ? -24.345 17.941 18.806 1.00 84.12 235 ASN A C 1
ATOM 1862 O O . ASN A 1 235 ? -23.646 18.748 19.423 1.00 84.12 235 ASN A O 1
ATOM 1866 N N . LYS A 1 236 ? -24.034 17.563 17.562 1.00 80.69 236 LYS A N 1
ATOM 1867 C CA . LYS A 1 236 ? -22.829 18.035 16.859 1.00 80.69 236 LYS A CA 1
ATOM 1868 C C . LYS A 1 236 ? -22.847 19.533 16.557 1.00 80.69 236 LYS A C 1
ATOM 1870 O O . LYS A 1 236 ? -21.783 20.150 16.580 1.00 80.69 236 LYS A O 1
ATOM 1875 N N . LYS A 1 237 ? -24.021 20.091 16.237 1.00 76.50 237 LYS A N 1
ATOM 1876 C CA . LYS A 1 237 ? -24.185 21.499 15.848 1.00 76.50 237 LYS A CA 1
ATOM 1877 C C . LYS A 1 237 ? -24.156 22.402 17.079 1.00 76.50 237 LYS A C 1
ATOM 1879 O O . LYS A 1 237 ? -23.398 23.364 17.109 1.00 76.50 237 LYS A O 1
ATOM 1884 N N . THR A 1 238 ? -24.926 22.061 18.112 1.00 80.81 238 THR A N 1
ATOM 1885 C CA . THR A 1 238 ? -25.064 22.905 19.312 1.00 80.81 238 THR A CA 1
ATOM 1886 C C . THR A 1 238 ? -24.021 22.613 20.389 1.00 80.81 238 THR A C 1
ATOM 1888 O O . THR A 1 238 ? -23.901 23.384 21.335 1.00 80.81 238 THR A O 1
ATOM 1891 N N . ARG A 1 239 ? -23.262 21.511 20.260 1.00 79.12 239 ARG A N 1
ATOM 1892 C CA . ARG A 1 239 ? -22.295 21.015 21.261 1.00 79.12 239 ARG A CA 1
ATOM 1893 C C . ARG A 1 239 ? -22.925 20.705 22.628 1.00 79.12 239 ARG A C 1
ATOM 1895 O O . ARG A 1 239 ? -22.205 20.557 23.611 1.00 79.12 239 ARG A O 1
ATOM 1902 N N . VAL A 1 240 ? -24.251 20.573 22.689 1.00 79.44 240 VAL A N 1
ATOM 1903 C CA . VAL A 1 240 ? -24.987 20.219 23.909 1.00 79.44 240 VAL A CA 1
ATOM 1904 C C . VAL A 1 240 ? -24.847 18.723 24.181 1.00 79.44 240 VAL A C 1
ATOM 1906 O O . VAL A 1 240 ? -24.952 17.912 23.260 1.00 79.44 240 VAL A O 1
ATOM 1909 N N . VAL A 1 241 ? -24.632 18.368 25.448 1.00 84.94 241 VAL A N 1
ATOM 1910 C CA . VAL A 1 241 ? -24.563 16.986 25.940 1.00 84.94 241 VAL A CA 1
ATOM 1911 C C . VAL A 1 241 ? -25.691 16.768 26.944 1.00 84.94 241 VAL A C 1
ATOM 1913 O O . VAL A 1 241 ? -25.853 17.559 27.870 1.00 84.94 241 VAL A O 1
ATOM 1916 N N . THR A 1 242 ? -26.461 15.697 26.773 1.00 84.31 242 THR A N 1
ATOM 1917 C CA . THR A 1 242 ? -27.535 15.291 27.685 1.00 84.31 242 THR A CA 1
ATOM 1918 C C . THR A 1 242 ? -27.454 13.798 27.983 1.00 84.31 242 THR A C 1
ATOM 1920 O O . THR A 1 242 ? -27.061 12.995 27.139 1.00 84.31 242 THR A O 1
ATOM 1923 N N . TRP A 1 243 ? -27.842 13.427 29.200 1.00 86.19 243 TRP A N 1
ATOM 1924 C CA . TRP A 1 243 ? -27.967 12.034 29.645 1.00 86.19 243 TRP A CA 1
ATOM 1925 C C . TRP A 1 243 ? -29.389 11.486 29.458 1.00 86.19 243 TRP A C 1
ATOM 1927 O O . TRP A 1 243 ? -29.639 10.314 29.715 1.00 86.19 243 TRP A O 1
ATOM 1937 N N . VAL A 1 244 ? -30.324 12.337 29.030 1.00 80.88 244 VAL A N 1
ATOM 1938 C CA . VAL A 1 244 ? -31.733 12.000 28.788 1.00 80.88 244 VAL A CA 1
ATOM 1939 C C . VAL A 1 244 ? -31.965 11.954 27.281 1.00 80.88 244 VAL A C 1
ATOM 1941 O O . VAL A 1 244 ? -31.602 12.920 26.605 1.00 80.88 244 VAL A O 1
ATOM 1944 N N . LYS A 1 245 ? -32.555 10.861 26.766 1.00 81.75 245 LYS A N 1
ATOM 1945 C CA . LYS A 1 245 ? -32.872 10.681 25.335 1.00 81.75 245 LYS A CA 1
ATOM 1946 C C . LYS A 1 245 ? -33.722 11.877 24.856 1.00 81.75 245 LYS A C 1
ATOM 1948 O O . LYS A 1 245 ? -34.784 12.124 25.425 1.00 81.75 245 LYS A O 1
ATOM 1953 N N . PRO A 1 246 ? -33.248 12.680 23.884 1.00 79.44 246 PRO A N 1
ATOM 1954 C CA . PRO A 1 246 ? -34.026 13.778 23.314 1.00 79.44 246 PRO A CA 1
ATOM 1955 C C . PRO A 1 246 ? -35.303 13.273 22.627 1.00 79.44 246 PRO A C 1
ATOM 1957 O O . PRO A 1 246 ? -35.249 12.281 21.906 1.00 79.44 246 PRO A O 1
ATOM 1960 N N . LYS A 1 247 ? -36.420 14.000 22.780 1.00 68.62 247 LYS A N 1
ATOM 1961 C CA . LYS A 1 247 ? -37.742 13.632 22.226 1.00 68.62 247 LYS A CA 1
ATOM 1962 C C . LYS A 1 247 ? -37.749 13.384 20.711 1.00 68.62 247 LYS A C 1
ATOM 1964 O O . LYS A 1 247 ? -38.464 12.521 20.231 1.00 68.62 247 LYS A O 1
ATOM 1969 N N . CYS A 1 248 ? -36.888 14.068 19.957 1.00 65.88 248 CYS A N 1
ATOM 1970 C CA . CYS A 1 248 ? -36.753 13.869 18.509 1.00 65.88 248 CYS A CA 1
ATOM 1971 C C . CYS A 1 248 ? -36.141 12.512 18.093 1.00 65.88 248 CYS A C 1
ATOM 1973 O O . CYS A 1 248 ? -36.020 12.246 16.903 1.00 65.88 248 CYS A O 1
ATOM 1975 N N . LEU A 1 249 ? -35.710 11.676 19.047 1.00 59.28 249 LEU A N 1
ATOM 1976 C CA . LEU A 1 249 ? -35.252 10.300 18.818 1.00 59.28 249 LEU A CA 1
ATOM 1977 C C . LEU A 1 249 ? -36.288 9.246 19.251 1.00 59.28 249 LEU A C 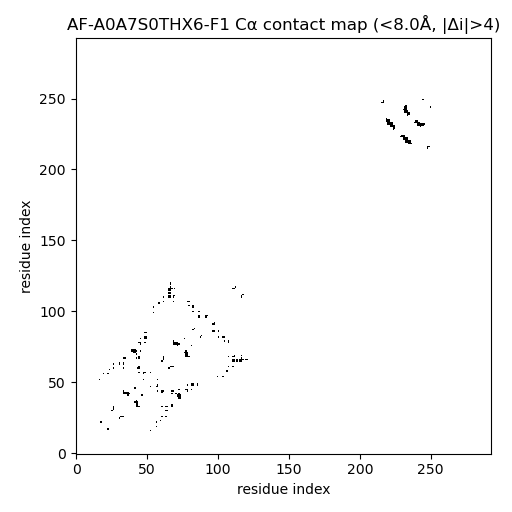1
ATOM 1979 O O . LEU A 1 249 ? -35.980 8.058 19.191 1.00 59.28 249 LEU A O 1
ATOM 1983 N N . GLU A 1 250 ? -37.469 9.649 19.730 1.00 57.91 250 GLU A N 1
ATOM 1984 C CA . GLU A 1 250 ? -38.553 8.723 20.101 1.00 57.91 250 GLU A CA 1
ATOM 1985 C C . GLU A 1 250 ? -39.478 8.400 18.913 1.00 57.91 250 GLU A C 1
ATOM 1987 O O . GLU A 1 250 ? -40.000 7.297 18.840 1.00 57.91 250 GLU A O 1
ATOM 1992 N N . GLU A 1 251 ? -39.618 9.298 17.934 1.00 53.53 251 GLU A N 1
ATOM 1993 C CA . GLU A 1 251 ? -40.647 9.199 16.878 1.00 53.53 251 GLU A CA 1
ATOM 1994 C C . GLU A 1 251 ? -40.315 8.243 15.706 1.00 53.53 251 GLU A C 1
ATOM 1996 O O . GLU A 1 251 ? -41.119 8.105 14.794 1.00 53.53 251 GLU A O 1
ATOM 2001 N N . ASN A 1 252 ? -39.171 7.545 15.719 1.00 45.66 252 ASN A N 1
ATOM 2002 C CA . ASN A 1 252 ? -38.750 6.640 14.628 1.00 45.66 252 ASN A CA 1
ATOM 2003 C C . ASN A 1 252 ? -38.818 5.134 14.976 1.00 45.66 252 ASN A C 1
ATOM 2005 O O . ASN A 1 252 ? -38.285 4.318 14.224 1.00 45.66 252 ASN A O 1
ATOM 2009 N N . GLU A 1 253 ? -39.427 4.747 16.102 1.00 48.66 253 GLU A N 1
ATOM 2010 C CA . GLU A 1 253 ? -39.545 3.333 16.518 1.00 48.66 253 GLU A CA 1
ATOM 2011 C C . GLU A 1 253 ? -40.959 2.728 16.320 1.00 48.66 253 GLU A C 1
ATOM 2013 O O . GLU A 1 253 ? -41.156 1.556 16.629 1.00 48.66 253 GLU A O 1
ATOM 2018 N N . GLU A 1 254 ? -41.925 3.449 15.730 1.00 47.72 254 GLU A N 1
ATOM 2019 C CA . GLU A 1 254 ? -43.286 2.939 15.466 1.00 47.72 254 GLU A CA 1
ATOM 2020 C C . GLU A 1 254 ? -43.613 2.845 13.961 1.00 47.72 254 GLU A C 1
ATOM 2022 O O . GLU A 1 254 ? -44.280 3.711 13.410 1.00 47.72 254 GLU A O 1
ATOM 2027 N N . GLU A 1 255 ? -43.172 1.774 13.291 1.00 43.12 255 GLU A N 1
ATOM 2028 C CA . GLU A 1 255 ? -43.882 1.207 12.125 1.00 43.12 255 GLU A CA 1
ATOM 2029 C C . GLU A 1 255 ? -43.406 -0.237 11.855 1.00 43.12 255 GLU A C 1
ATOM 2031 O O . GLU A 1 255 ? -42.616 -0.527 10.958 1.00 43.12 255 GLU A O 1
ATOM 2036 N N . SER A 1 256 ? -43.877 -1.185 12.671 1.00 39.03 256 SER A N 1
ATOM 2037 C CA . SER A 1 256 ? -43.944 -2.598 12.284 1.00 39.03 256 SER A CA 1
ATOM 2038 C C . SER A 1 256 ? -45.336 -2.861 11.709 1.00 39.03 256 SER A C 1
ATOM 2040 O O . SER A 1 256 ? -46.288 -3.077 12.457 1.00 39.03 256 SER A O 1
ATOM 2042 N N . VAL A 1 257 ? -45.472 -2.785 10.383 1.00 41.88 257 VAL A N 1
ATOM 2043 C CA . VAL A 1 257 ? -46.687 -3.222 9.686 1.00 41.88 257 VAL A CA 1
ATOM 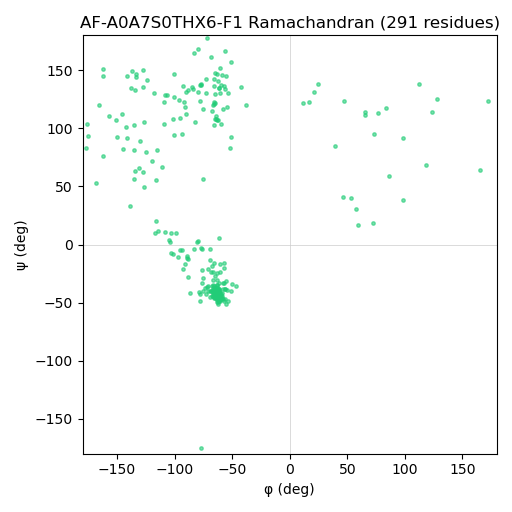2044 C C . VAL A 1 257 ? -46.614 -4.733 9.507 1.00 41.88 257 VAL A C 1
ATOM 2046 O O . VAL A 1 257 ? -45.864 -5.241 8.674 1.00 41.88 257 VAL A O 1
ATOM 2049 N N . ASP A 1 258 ? -47.410 -5.434 10.307 1.00 40.53 258 ASP A N 1
ATOM 2050 C CA . ASP A 1 258 ? -47.807 -6.814 10.070 1.00 40.53 258 ASP A CA 1
ATOM 2051 C C . ASP A 1 258 ? -48.591 -6.904 8.753 1.00 40.53 258 ASP A C 1
ATOM 2053 O O . ASP A 1 258 ? -49.496 -6.109 8.482 1.00 40.53 258 ASP A O 1
ATOM 2057 N N . THR A 1 259 ? -48.285 -7.889 7.913 1.00 42.12 259 THR A N 1
ATOM 2058 C CA . THR A 1 259 ? -49.216 -8.317 6.862 1.00 42.12 259 THR A CA 1
ATOM 2059 C C . THR A 1 259 ? -49.146 -9.830 6.724 1.00 42.12 259 THR A C 1
ATOM 2061 O O . THR A 1 259 ? -48.221 -10.374 6.123 1.00 42.12 259 THR A O 1
ATOM 2064 N N . GLU A 1 260 ? -50.136 -10.503 7.308 1.00 41.50 260 GLU A N 1
ATOM 2065 C CA . GLU A 1 260 ? -50.460 -11.895 7.014 1.00 41.50 260 GLU A CA 1
ATOM 2066 C C . GLU A 1 260 ? -51.368 -11.987 5.771 1.00 41.50 260 GLU A C 1
ATOM 2068 O O . GLU A 1 260 ? -52.354 -11.265 5.643 1.00 41.50 260 GLU A O 1
ATOM 2073 N N . ASP A 1 261 ? -50.980 -12.919 4.897 1.00 38.16 261 ASP A N 1
ATOM 2074 C CA . ASP A 1 261 ? -51.795 -13.906 4.169 1.00 38.16 261 ASP A CA 1
ATOM 2075 C C . ASP A 1 261 ? -52.844 -13.468 3.118 1.00 38.16 261 ASP A C 1
ATOM 2077 O O . ASP A 1 261 ? -53.907 -12.943 3.444 1.00 38.16 261 ASP A O 1
ATOM 2081 N N . ASN A 1 262 ? -52.593 -13.824 1.843 1.00 34.09 262 ASN A N 1
ATOM 2082 C CA . ASN A 1 262 ? -53.485 -14.739 1.107 1.00 34.09 262 ASN A CA 1
ATOM 2083 C C . ASN A 1 262 ? -52.856 -15.299 -0.196 1.00 34.09 262 ASN A C 1
ATOM 2085 O O . ASN A 1 262 ? -52.577 -14.552 -1.133 1.00 34.09 262 ASN A O 1
ATOM 2089 N N . GLY A 1 263 ? -52.731 -16.629 -0.261 1.00 35.94 263 GLY A N 1
ATOM 2090 C CA . GLY A 1 263 ? -53.182 -17.489 -1.372 1.00 35.94 263 GLY A CA 1
ATOM 2091 C C . GLY A 1 263 ? -52.544 -17.387 -2.770 1.00 35.94 263 GLY A C 1
ATOM 2092 O O . GLY A 1 263 ? -52.853 -16.489 -3.551 1.00 35.94 263 GLY A O 1
ATOM 2093 N N . GLY A 1 264 ? -51.808 -18.433 -3.169 1.00 32.69 264 GLY A N 1
ATOM 2094 C CA . GLY A 1 264 ? -51.443 -18.667 -4.572 1.00 32.69 264 GLY A CA 1
ATOM 2095 C C . GLY A 1 264 ? -50.662 -19.958 -4.828 1.00 32.69 264 GLY A C 1
ATOM 2096 O O . GLY A 1 264 ? -49.443 -19.923 -4.945 1.00 32.69 264 GLY A O 1
ATOM 2097 N N . ASP A 1 265 ? -51.388 -21.072 -4.951 1.00 36.94 265 ASP A N 1
ATOM 2098 C CA . ASP A 1 265 ? -50.946 -22.386 -5.448 1.00 36.94 265 ASP A CA 1
ATOM 2099 C C . ASP A 1 265 ? -50.037 -22.335 -6.694 1.00 36.94 265 ASP A C 1
ATOM 2101 O O . ASP A 1 265 ? -50.384 -21.686 -7.688 1.00 36.94 265 ASP A O 1
ATOM 2105 N N . LYS A 1 266 ? -48.954 -23.136 -6.680 1.00 42.44 266 LYS A N 1
ATOM 2106 C CA . LYS A 1 266 ? -48.514 -24.032 -7.779 1.00 42.44 266 LYS A CA 1
ATOM 2107 C C . LYS A 1 266 ? -47.305 -24.896 -7.378 1.00 42.44 266 LYS A C 1
ATOM 2109 O O . LYS A 1 266 ? -46.159 -24.477 -7.459 1.00 42.44 266 LYS A O 1
ATOM 2114 N N . ASP A 1 267 ? -47.645 -26.087 -6.907 1.00 37.34 267 ASP A N 1
ATOM 2115 C CA . ASP A 1 267 ? -47.202 -27.431 -7.312 1.00 37.34 267 ASP A CA 1
ATOM 2116 C C . ASP A 1 267 ? -45.834 -27.694 -8.012 1.00 37.34 267 ASP A C 1
ATOM 2118 O O . ASP A 1 267 ? -45.476 -27.075 -9.015 1.00 37.34 267 ASP A O 1
ATOM 2122 N N . VAL A 1 268 ? -45.230 -28.794 -7.529 1.00 39.91 268 VAL A N 1
ATOM 2123 C CA . VAL A 1 268 ? -44.200 -29.730 -8.048 1.00 39.91 268 VAL A CA 1
ATOM 2124 C C . VAL A 1 268 ? -42.709 -29.347 -8.072 1.00 39.91 268 VAL A C 1
ATOM 2126 O O . VAL A 1 268 ? -42.241 -28.605 -8.935 1.00 39.91 268 VAL A O 1
ATOM 2129 N N . GLY A 1 269 ? -41.932 -30.059 -7.239 1.00 35.28 269 GLY A N 1
ATOM 2130 C CA . GLY A 1 269 ? -40.505 -30.317 -7.461 1.00 35.28 269 GLY A CA 1
ATOM 2131 C C . GLY A 1 269 ? -39.740 -30.841 -6.239 1.00 35.28 269 GLY A C 1
ATOM 2132 O O . GLY A 1 269 ? -38.852 -30.144 -5.758 1.00 35.28 269 GLY A O 1
ATOM 2133 N N . ASP A 1 270 ? -40.082 -32.036 -5.746 1.00 39.12 270 ASP A N 1
ATOM 2134 C CA . ASP A 1 270 ? -39.296 -32.795 -4.758 1.00 39.12 270 ASP A CA 1
ATOM 2135 C C . ASP A 1 270 ? -37.861 -33.060 -5.253 1.00 39.12 270 ASP A C 1
ATOM 2137 O O . ASP A 1 270 ? -37.706 -33.468 -6.398 1.00 39.12 270 ASP A O 1
ATOM 2141 N N . GLU A 1 271 ? -36.842 -32.899 -4.397 1.00 43.97 271 GLU A N 1
ATOM 2142 C CA . GLU A 1 271 ? -35.781 -33.901 -4.157 1.00 43.97 271 GLU A CA 1
ATOM 2143 C C . GLU A 1 271 ? -35.045 -33.613 -2.830 1.00 43.97 271 GLU A C 1
ATOM 2145 O O . GLU A 1 271 ? -34.871 -32.474 -2.394 1.00 43.97 271 GLU A O 1
ATOM 2150 N N . GLU A 1 272 ? -34.668 -34.708 -2.174 1.00 41.75 272 GLU A N 1
ATOM 2151 C CA . GLU A 1 272 ? -34.427 -34.887 -0.745 1.00 41.75 272 GLU A CA 1
ATOM 2152 C C . GLU A 1 272 ? -33.084 -34.359 -0.198 1.00 41.75 272 GLU A C 1
ATOM 2154 O O . GLU A 1 272 ? -31.998 -34.585 -0.727 1.00 41.75 272 GLU A O 1
ATOM 2159 N N . GLU A 1 273 ? -33.202 -33.719 0.964 1.00 40.25 273 GLU A N 1
ATOM 2160 C CA . GLU A 1 273 ? -32.461 -33.931 2.214 1.00 40.25 273 GLU A CA 1
ATOM 2161 C C . GLU A 1 273 ? -31.198 -34.832 2.207 1.00 40.25 273 GLU A C 1
ATOM 2163 O O . GLU A 1 273 ? -31.256 -36.046 2.014 1.00 40.25 273 GLU A O 1
ATOM 2168 N N . LYS A 1 274 ? -30.059 -34.257 2.627 1.00 35.84 274 LYS A N 1
ATOM 2169 C CA . LYS A 1 274 ? -29.110 -34.938 3.530 1.00 35.84 274 LYS A CA 1
ATOM 2170 C C . LYS A 1 274 ? -28.234 -33.942 4.284 1.00 35.84 274 LYS A C 1
ATOM 2172 O O . LYS A 1 274 ? -27.354 -33.285 3.734 1.00 35.84 274 LYS A O 1
ATOM 2177 N N . THR A 1 275 ? -28.494 -33.862 5.581 1.00 38.50 275 THR A N 1
ATOM 2178 C CA . THR A 1 275 ? -27.663 -33.213 6.588 1.00 38.50 275 THR A CA 1
ATOM 2179 C C . THR A 1 275 ? -26.512 -34.146 6.970 1.00 38.50 275 THR A C 1
ATOM 2181 O O . THR A 1 275 ? -26.734 -35.310 7.287 1.00 38.50 275 THR A O 1
ATOM 2184 N N . GLU A 1 276 ? -25.274 -33.647 6.996 1.00 37.09 276 GLU A N 1
ATOM 2185 C CA . GLU A 1 276 ? -24.186 -34.319 7.717 1.00 37.09 276 GLU A CA 1
ATOM 2186 C C . GLU A 1 276 ? -23.369 -33.312 8.532 1.00 37.09 276 GLU A C 1
ATOM 2188 O O . GLU A 1 276 ? -22.527 -32.560 8.040 1.00 37.09 276 GLU A O 1
ATOM 2193 N N . ASN A 1 277 ? -23.645 -33.341 9.836 1.00 34.09 277 ASN A N 1
ATOM 2194 C CA . ASN A 1 277 ? -22.782 -32.867 10.905 1.00 34.09 277 ASN A CA 1
ATOM 2195 C C . ASN A 1 277 ? -21.395 -33.513 10.805 1.00 34.09 277 ASN A C 1
ATOM 2197 O O . ASN A 1 277 ? -21.281 -34.740 10.819 1.00 34.09 277 ASN A O 1
ATOM 2201 N N . LYS A 1 278 ? -20.326 -32.710 10.867 1.00 37.72 278 LYS A N 1
ATOM 2202 C CA . LYS A 1 278 ? -18.987 -33.225 11.183 1.00 37.72 278 LYS A CA 1
ATOM 2203 C C . LYS A 1 278 ? -18.316 -32.418 12.286 1.00 37.72 278 LYS A C 1
ATOM 2205 O O . LYS A 1 278 ? -17.575 -31.468 12.061 1.00 37.72 278 LYS A O 1
ATOM 2210 N N . VAL A 1 279 ? -18.584 -32.874 13.505 1.00 37.56 279 VAL A N 1
ATOM 2211 C CA . VAL A 1 279 ? -17.742 -32.705 14.689 1.00 37.56 279 VAL A CA 1
ATOM 2212 C C . VAL A 1 279 ? -16.446 -33.483 14.465 1.00 37.56 279 VAL A C 1
ATOM 2214 O O . VAL A 1 279 ? -16.500 -34.700 14.331 1.00 37.56 279 VAL A O 1
ATOM 2217 N N . LEU A 1 280 ? -15.289 -32.821 14.499 1.00 39.72 280 LEU A N 1
ATOM 2218 C CA . LEU A 1 280 ? -14.033 -33.432 14.945 1.00 39.72 280 LEU A CA 1
ATOM 2219 C C . LEU A 1 280 ? -13.190 -32.376 15.659 1.00 39.72 280 LEU A C 1
ATOM 2221 O O . LEU A 1 280 ? -12.709 -31.416 15.063 1.00 39.72 280 LEU A O 1
ATOM 2225 N N . GLY A 1 281 ? -13.032 -32.571 16.964 1.00 31.95 281 GLY A N 1
ATOM 2226 C CA . GLY A 1 281 ? -12.102 -31.807 17.771 1.00 31.95 281 GLY A CA 1
ATOM 2227 C C . GLY A 1 281 ? -10.674 -32.341 17.698 1.00 31.95 281 GLY A C 1
ATOM 2228 O O . GLY A 1 281 ? -10.428 -33.504 17.390 1.00 31.95 281 GLY A O 1
ATOM 2229 N N . GLY A 1 282 ? -9.761 -31.490 18.160 1.00 30.58 282 GLY A N 1
ATOM 2230 C CA . GLY A 1 282 ? -8.790 -31.905 19.164 1.00 30.58 282 GLY A CA 1
ATOM 2231 C C . GLY A 1 282 ? -7.325 -32.000 18.739 1.00 30.58 282 GLY A C 1
ATOM 2232 O O . GLY A 1 282 ? -6.978 -32.636 17.751 1.00 30.58 282 GLY A O 1
ATOM 2233 N N . ARG A 1 283 ? -6.497 -31.503 19.676 1.00 33.75 283 ARG A N 1
ATOM 2234 C CA . ARG A 1 283 ? -5.029 -31.599 19.832 1.00 33.75 283 ARG A CA 1
ATOM 2235 C C . ARG A 1 283 ? -4.256 -30.562 19.006 1.00 33.75 283 ARG A C 1
ATOM 2237 O O . ARG A 1 283 ? -4.326 -30.562 17.793 1.00 33.75 283 ARG A O 1
ATOM 2244 N N . GLY A 1 284 ? -3.490 -29.630 19.568 1.00 31.33 284 GLY A N 1
ATOM 2245 C CA . GLY A 1 284 ? -2.891 -29.489 20.897 1.00 31.33 284 GLY A CA 1
ATOM 2246 C C . GLY A 1 284 ? -1.396 -29.222 20.705 1.00 31.33 284 GLY A C 1
ATOM 2247 O O . GLY A 1 284 ? -0.764 -30.015 20.022 1.00 31.33 284 GLY A O 1
ATOM 2248 N N . ALA A 1 285 ? -0.837 -28.135 21.259 1.00 35.88 285 ALA A N 1
ATOM 2249 C CA . ALA A 1 285 ? 0.619 -27.942 21.366 1.00 35.88 285 ALA A CA 1
ATOM 2250 C C . ALA A 1 285 ? 1.029 -26.653 22.119 1.00 35.88 285 ALA A C 1
ATOM 2252 O O . ALA A 1 285 ? 1.041 -25.564 21.561 1.00 35.88 285 ALA A O 1
ATOM 2253 N N . TYR A 1 286 ? 1.455 -26.863 23.369 1.00 39.69 286 TYR A N 1
ATOM 2254 C CA . TYR A 1 286 ? 2.544 -26.191 24.100 1.00 39.69 286 TYR A CA 1
ATOM 2255 C C . TYR A 1 286 ? 2.399 -24.746 24.610 1.00 39.69 286 TYR A C 1
ATOM 2257 O O . TYR A 1 286 ? 2.805 -23.765 23.994 1.00 39.69 286 TYR A O 1
ATOM 2265 N N . ALA A 1 287 ? 2.000 -24.688 25.884 1.00 37.28 287 ALA A N 1
ATOM 2266 C CA . ALA A 1 287 ? 2.389 -23.674 26.855 1.00 37.28 287 ALA A CA 1
ATOM 2267 C C . ALA A 1 287 ? 3.918 -23.636 27.063 1.00 37.28 287 ALA A C 1
ATOM 2269 O O . ALA A 1 287 ? 4.551 -24.681 27.238 1.00 37.28 287 ALA A O 1
ATOM 2270 N N . LYS A 1 288 ? 4.502 -22.431 27.129 1.00 46.00 288 LYS A N 1
ATOM 2271 C CA . LYS A 1 288 ? 5.832 -22.200 27.709 1.00 46.00 288 LYS A CA 1
ATOM 2272 C C . LYS A 1 288 ? 5.707 -21.447 29.032 1.00 46.00 288 LYS A C 1
ATOM 2274 O O . LYS A 1 288 ? 5.125 -20.375 29.129 1.00 46.00 288 LYS A O 1
ATOM 2279 N N . ARG A 1 289 ? 6.267 -22.123 30.024 1.00 43.84 289 ARG A N 1
ATOM 2280 C CA . ARG A 1 289 ? 6.439 -21.845 31.443 1.00 43.84 289 ARG A CA 1
ATOM 2281 C C . ARG A 1 289 ? 7.261 -20.569 31.684 1.00 43.84 289 ARG A C 1
ATOM 2283 O O . ARG A 1 289 ? 8.348 -20.442 31.131 1.00 43.84 289 ARG A O 1
ATOM 2290 N N . ILE A 1 290 ? 6.756 -19.676 32.537 1.00 44.84 290 ILE A N 1
ATOM 2291 C CA . ILE A 1 290 ? 7.534 -18.628 33.213 1.00 44.84 290 ILE A CA 1
ATOM 2292 C C . ILE A 1 290 ? 7.785 -19.137 34.635 1.00 44.84 290 ILE A C 1
ATOM 2294 O O . ILE A 1 290 ? 6.853 -19.223 35.433 1.00 44.84 290 ILE A O 1
ATOM 2298 N N . GLU A 1 291 ? 9.026 -19.520 34.930 1.00 49.25 291 GLU A N 1
ATOM 2299 C CA . GLU A 1 291 ? 9.509 -19.699 36.301 1.00 49.25 291 GLU A CA 1
ATOM 2300 C C . GLU A 1 291 ? 10.091 -18.366 36.784 1.00 49.25 291 GLU A C 1
ATOM 2302 O O . GLU A 1 291 ? 10.844 -17.701 36.071 1.00 49.25 291 GLU A O 1
ATOM 2307 N N . ARG A 1 292 ? 9.669 -17.968 37.987 1.00 42.09 292 ARG A N 1
ATOM 2308 C CA . ARG A 1 292 ? 10.236 -16.863 38.760 1.00 42.09 292 ARG A CA 1
ATOM 2309 C C . ARG A 1 292 ? 11.548 -17.329 39.385 1.00 42.09 292 ARG A C 1
ATOM 2311 O O . ARG A 1 292 ? 11.564 -18.403 39.980 1.00 42.09 292 ARG A O 1
ATOM 2318 N N . HIS A 1 293 ? 12.557 -16.470 39.350 1.00 49.62 293 HIS A N 1
ATOM 2319 C CA . HIS A 1 293 ? 13.525 -16.291 40.427 1.00 49.62 293 HIS A CA 1
ATOM 2320 C C . HIS A 1 293 ? 13.908 -14.818 40.494 1.00 49.62 293 HIS A C 1
ATOM 2322 O O . HIS A 1 293 ? 14.030 -14.205 39.409 1.00 49.62 293 HIS A O 1
#